Protein AF-0000000082664849 (afdb_homodimer)

Radius of gyration: 19.43 Å; Cα contacts (8 Å, |Δi|>4): 1078; chains: 2; bounding box: 46×52×60 Å

Nearest PDB structures (foldseek):
  8gqe-assembly1_B  TM=9.043E-01  e=9.696E-12  Arabidopsis thaliana
  4jhn-assembly2_B  TM=9.319E-01  e=8.475E-11  Homo sapiens
  4jhp-assembly1_C  TM=9.291E-01  e=1.292E-10  Homo sapiens
  4jhn-assembly4_D  TM=9.024E-01  e=1.145E-10  Homo sapiens
  4jhn-assembly3_C  TM=9.036E-01  e=1.457E-10  Homo sapiens

Sequence (362 aa):
MSVELAPGSVLRFNKLGLDHLSLGEEPALHQQVEEALNFTPLGSAPLDQEPLLSVDLGTAHSAAVTASGDCYTFGSNQHGQLGTNARRVSRAPCQVQGLQGIKIAMVACGDAFTVAIGAEGEVYSWGKGARGRLGRRDEDAALPRPVQLDETQPYTVTSVSCCHGNTLLAIRPVTDEPVPPMSVELAPGSVLRFNKLGLDHLSLGEEPALHQQVEEALNFTPLGSAPLDQEPLLSVDLGTAHSAAVTASGDCYTFGSNQHGQLGTNARRVSRAPCQVQGLQGIKIAMVACGDAFTVAIGAEGEVYSWGKGARGRLGRRDEDAALPRPVQLDETQPYTVTSVSCCHGNTLLAIRPVTDEPVPP

Foldseek 3Di:
DPPPQQALFQQQFFLDPPVFQPLDDDPDPDDPPPSPSPSDGPCDPPSRVHHWQEKEDEQFKIWTAGPQQWIWMFGQQCFLQGQDPDRHGGNRIDTHPPCPPFRWRYKEYEHFKIWTATPQGWIWIAGACPPCLGQDDDGHHNHIDTHDDPDPARWHWPDWYYYHSDIDTDIDGPPPPPPPD/DPPPQQALFQFQQFLDPPVQQPLDDDPDPDDPPPSPSPGPGSCDPPSRVHHWQEKEDEQFKIWTAGPQQWIWMFGQQCFLQGQDPDRHGGNDIDTHPPCPPFRWRYKEYEHFKIWTATPQGWIWIAGACPPNLGQDDDGHHNHIDTHDDPDPARWHWPDWYYYHSDIDTDIDGPPPPPPPD

Organism: Bison bison bison (NCBI:txid43346)

pLDDT: mean 73.84, std 22.76, range [22.27, 98.12]

Secondary structure (DSSP, 8-state):
------TTEEEEE-SS--GGG--S----S--------------STTTTSS-EEEEEE-SSEEEEEETTS-EEEEE--TTSTT-SS--S-EEEEEEPTT-TT--EEEEEE-SSEEEEEETTS-EEEEE--GGGTTSSS---EEEEEE------S-EEEEEEEEETTEEEEEEEE--------/------TTEEEEE-SS--GGG--S----TT--------------TTTTSS-EEEEEE-SSEEEEEETT--EEEEE--TTSTT-SS--S-EEEEEEPTT-TT--EEEEEE-SSEEEEEETTS-EEEEE--GGGTTSSS---EEEEEE-----SS-EEEEEEEEETTEEEEEEEE--------

Structure (mmCIF, N/CA/C/O backbone):
data_AF-0000000082664849-model_v1
#
loop_
_entity.id
_entity.type
_entity.pdbx_description
1 polymer 'non-specific serine/threonine protein kinase'
#
loop_
_atom_site.group_PDB
_atom_site.id
_atom_site.type_symbol
_atom_site.label_atom_id
_atom_site.label_alt_id
_atom_site.label_comp_id
_atom_site.label_asym_id
_atom_site.label_entity_id
_atom_site.label_seq_id
_atom_site.pdbx_PDB_ins_code
_atom_site.Cartn_x
_atom_site.Cartn_y
_atom_site.Cartn_z
_atom_site.occupancy
_atom_site.B_iso_or_equiv
_atom_site.auth_seq_id
_atom_site.auth_comp_id
_atom_site.auth_asym_id
_atom_site.auth_atom_id
_atom_site.pdbx_PDB_model_num
ATOM 1 N N . MET A 1 1 ? -13.328 21.359 10.758 1 23.38 1 MET A N 1
ATOM 2 C CA . MET A 1 1 ? -14.297 20.266 10.719 1 23.38 1 MET A CA 1
ATOM 3 C C . MET A 1 1 ? -13.68 18.969 11.219 1 23.38 1 MET A C 1
ATOM 5 O O . MET A 1 1 ? -12.586 18.594 10.789 1 23.38 1 MET A O 1
ATOM 9 N N . SER A 1 2 ? -14.008 18.672 12.383 1 26.03 2 SER A N 1
ATOM 10 C CA . SER A 1 2 ? -13.625 17.453 13.117 1 26.03 2 SER A CA 1
ATOM 11 C C . SER A 1 2 ? -13.836 16.203 12.273 1 26.03 2 SER A C 1
ATOM 13 O O . SER A 1 2 ? -14.938 15.977 11.758 1 26.03 2 SER A O 1
ATOM 15 N N . VAL A 1 3 ? -13.031 15.969 11.305 1 32.22 3 VAL A N 1
ATOM 16 C CA . VAL A 1 3 ? -13.273 14.734 10.57 1 32.22 3 VAL A CA 1
ATOM 17 C C . VAL A 1 3 ? -13.547 13.594 11.547 1 32.22 3 VAL A C 1
ATOM 19 O O . VAL A 1 3 ? -12.719 13.297 12.414 1 32.22 3 VAL A O 1
ATOM 22 N N . GLU A 1 4 ? -14.766 13.617 12.094 1 35 4 GLU A N 1
ATOM 23 C CA . 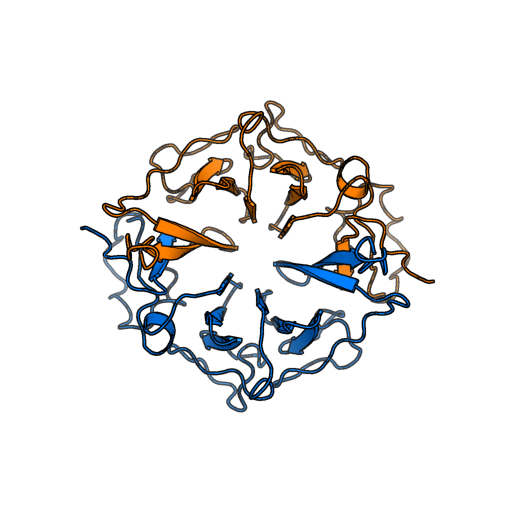GLU A 1 4 ? -15.148 12.453 12.883 1 35 4 GLU A CA 1
ATOM 24 C C . GLU A 1 4 ? -14.758 11.156 12.18 1 35 4 GLU A C 1
ATOM 26 O O . GLU A 1 4 ? -15.18 10.906 11.047 1 35 4 GLU A O 1
ATOM 31 N N . LEU A 1 5 ? -13.695 10.766 12.508 1 41.09 5 LEU A N 1
ATOM 32 C CA . LEU A 1 5 ? -13.172 9.523 11.938 1 41.09 5 LEU A CA 1
ATOM 33 C C . LEU A 1 5 ? -14.094 8.352 12.258 1 41.09 5 LEU A C 1
ATOM 35 O O . LEU A 1 5 ? -14.391 8.094 13.43 1 41.09 5 LEU A O 1
ATOM 39 N N . ALA A 1 6 ? -15.242 8.258 11.586 1 41 6 ALA A N 1
ATOM 40 C CA . ALA A 1 6 ? -15.992 7.02 11.734 1 41 6 ALA A CA 1
ATOM 41 C C . ALA A 1 6 ? -15.078 5.805 11.594 1 41 6 ALA A C 1
ATOM 43 O O . ALA A 1 6 ? -14.016 5.891 10.984 1 41 6 ALA A O 1
ATOM 44 N N . PRO A 1 7 ? -15.508 4.828 12.375 1 42.06 7 PRO A N 1
ATOM 45 C CA . PRO A 1 7 ? -14.805 3.566 12.133 1 42.06 7 PRO A CA 1
ATOM 46 C C . PRO A 1 7 ? -14.656 3.256 10.648 1 42.06 7 PRO A C 1
ATOM 48 O O . PRO A 1 7 ?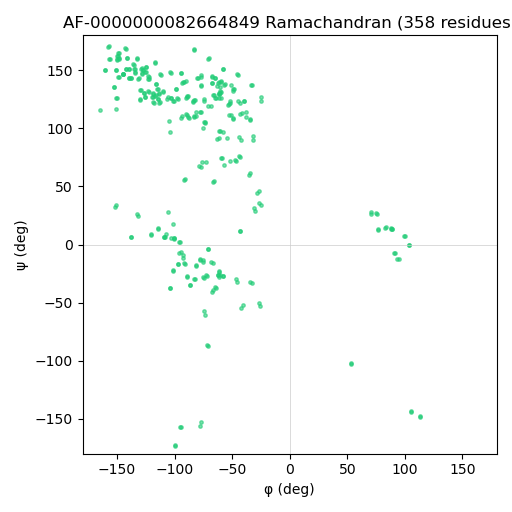 -15.602 3.436 9.875 1 42.06 7 PRO A O 1
ATOM 51 N N . GLY A 1 8 ? -13.461 3.074 10.227 1 42.94 8 GLY A N 1
ATOM 52 C CA . GLY A 1 8 ? -13.203 2.832 8.812 1 42.94 8 GLY A CA 1
ATOM 53 C C . GLY A 1 8 ? -13.008 4.105 8.016 1 42.94 8 GLY A C 1
ATOM 54 O O . GLY A 1 8 ? -13.312 4.152 6.82 1 42.94 8 GLY A O 1
ATOM 55 N N . SER A 1 9 ? -12.812 5.117 8.688 1 48.09 9 SER A N 1
ATOM 56 C CA . SER A 1 9 ? -12.648 6.383 7.988 1 48.09 9 SER A CA 1
ATOM 57 C C . SER A 1 9 ? -11.312 6.434 7.254 1 48.09 9 SER A C 1
ATOM 59 O O . SER A 1 9 ? -10.312 5.887 7.73 1 48.09 9 SER A O 1
ATOM 61 N N . VAL A 1 10 ? -11.461 6.586 5.922 1 45.69 10 VAL A N 1
ATOM 62 C CA . VAL A 1 10 ? -10.32 6.84 5.047 1 45.69 10 VAL A CA 1
ATOM 63 C C . VAL A 1 10 ? -10.094 8.344 4.914 1 45.69 10 VAL A C 1
ATOM 65 O O . VAL A 1 10 ? -11.047 9.109 4.773 1 45.69 10 VAL A O 1
ATOM 68 N N . LEU A 1 11 ? -8.984 8.867 5.461 1 46.22 11 LEU A N 1
ATOM 69 C CA . LEU A 1 11 ? -8.578 10.242 5.203 1 46.22 11 LEU A CA 1
ATOM 70 C C . LEU A 1 11 ? -7.801 10.344 3.896 1 46.22 11 LEU A C 1
ATOM 72 O O . LEU A 1 11 ? -6.918 9.531 3.629 1 46.22 11 LEU A O 1
ATOM 76 N N . ARG A 1 12 ? -8.461 10.93 3.014 1 47.28 12 ARG A N 1
ATOM 77 C CA . ARG A 1 12 ? -7.723 11.234 1.792 1 47.28 12 ARG A CA 1
ATOM 78 C C . ARG A 1 12 ? -7.133 12.641 1.844 1 47.28 12 ARG A C 1
ATOM 80 O O . ARG A 1 12 ? -7.773 13.57 2.342 1 47.28 12 ARG A O 1
ATOM 87 N N . PHE A 1 13 ? -5.727 12.711 1.951 1 42.91 13 PHE A N 1
ATOM 88 C CA . PHE A 1 13 ? -5.184 14.047 1.702 1 42.91 13 PHE A CA 1
ATOM 89 C C . PHE A 1 13 ? -4.527 14.117 0.328 1 42.91 13 PHE A C 1
ATOM 91 O O . PHE A 1 13 ? -3.818 13.188 -0.074 1 42.91 13 PHE A O 1
ATOM 98 N N . ASN A 1 14 ? -5.07 14.727 -0.645 1 48.44 14 ASN A N 1
ATOM 99 C CA . ASN A 1 14 ? -4.676 15.188 -1.972 1 48.44 14 ASN A CA 1
ATOM 100 C C . ASN A 1 14 ? -5.676 16.188 -2.537 1 48.44 14 ASN A C 1
ATOM 102 O O . ASN A 1 14 ? -6.867 16.141 -2.221 1 48.44 14 ASN A O 1
ATOM 106 N N . LYS A 1 15 ? -5.176 17.312 -2.697 1 37.91 15 LYS A N 1
ATOM 107 C CA . LYS A 1 15 ? -5.984 18.359 -3.33 1 37.91 15 LYS A CA 1
ATOM 108 C C . LYS A 1 15 ? -6.672 17.828 -4.586 1 37.91 15 LYS A C 1
ATOM 110 O O . LYS A 1 15 ? -7.539 18.5 -5.152 1 37.91 15 LYS A O 1
ATOM 115 N N . LEU A 1 16 ? -6.047 16.844 -5.262 1 34.41 16 LEU A N 1
ATOM 116 C CA . LEU A 1 16 ? -6.664 16.672 -6.574 1 34.41 16 LEU A CA 1
ATOM 117 C C . LEU A 1 16 ? -7.922 15.82 -6.48 1 34.41 16 LEU A C 1
ATOM 119 O O . LEU A 1 16 ? -7.984 14.891 -5.672 1 34.41 16 LEU A O 1
ATOM 123 N N . GLY A 1 17 ? -9.055 16.391 -6.742 1 32.06 17 GLY A N 1
ATOM 124 C CA . GLY A 1 17 ? -10.391 15.875 -6.992 1 32.06 17 GLY A CA 1
ATOM 125 C C . GLY A 1 17 ? -10.391 14.484 -7.605 1 32.06 17 GLY A C 1
ATOM 126 O O . GLY A 1 17 ? -10.305 14.336 -8.828 1 32.06 17 GLY A O 1
ATOM 127 N N . LEU A 1 18 ? -9.672 13.664 -7.176 1 33.03 18 LEU A N 1
ATOM 128 C CA . LEU A 1 18 ? -9.922 12.43 -7.902 1 33.03 18 LEU A CA 1
ATOM 129 C C . LEU A 1 18 ? -11.383 12.008 -7.777 1 33.03 18 LEU A C 1
ATOM 131 O O . LEU A 1 18 ? -11.875 11.797 -6.668 1 33.03 18 LEU A O 1
ATOM 135 N N . ASP A 1 19 ? -12.078 12.344 -8.719 1 36.34 19 ASP A N 1
ATOM 136 C CA . ASP A 1 19 ? -13.406 11.883 -9.094 1 36.34 19 ASP A CA 1
ATOM 137 C C . ASP A 1 19 ? -13.586 10.398 -8.766 1 36.34 19 ASP A C 1
ATOM 139 O O . ASP A 1 19 ? -14.719 9.906 -8.711 1 36.34 19 ASP A O 1
ATOM 143 N N . HIS A 1 20 ? -12.531 9.742 -8.867 1 37.38 20 HIS A N 1
ATOM 144 C CA . HIS A 1 20 ? -12.836 8.32 -8.898 1 37.38 20 HIS A CA 1
ATOM 145 C C . HIS A 1 20 ? -13.266 7.812 -7.527 1 37.38 20 HIS A C 1
ATOM 147 O O . HIS A 1 20 ? -13.734 6.68 -7.398 1 37.38 20 HIS A O 1
ATOM 153 N N . LEU A 1 21 ? -12.789 8.5 -6.605 1 36.91 21 LEU A N 1
ATOM 154 C CA . LEU A 1 21 ? -13.188 7.906 -5.336 1 36.91 21 LEU A CA 1
ATOM 155 C C . LEU A 1 21 ? -14.477 8.539 -4.82 1 36.91 21 LEU A C 1
ATOM 157 O O . LEU A 1 21 ? -14.836 8.375 -3.652 1 36.91 21 LEU A O 1
ATOM 161 N N . SER A 1 22 ? -14.961 9.68 -5.492 1 34.38 22 SER A N 1
ATOM 162 C CA . SER A 1 22 ? -16.203 10.172 -4.906 1 34.38 22 SER A CA 1
ATOM 163 C C . SER A 1 22 ? -17.297 9.125 -4.992 1 34.38 22 SER A C 1
ATOM 165 O O . SER A 1 22 ? -17.625 8.641 -6.078 1 34.38 22 SER A O 1
ATOM 167 N N . LEU A 1 23 ? -17.344 8.422 -4.02 1 33.59 23 LEU A N 1
ATOM 168 C CA . LEU A 1 23 ? -18.578 7.652 -4.008 1 33.59 23 LEU A CA 1
ATOM 169 C C . LEU A 1 23 ? -19.766 8.523 -4.426 1 33.59 23 LEU A C 1
ATOM 171 O O . LEU A 1 23 ? -20.781 8.016 -4.883 1 33.59 23 LEU A O 1
ATOM 175 N N . GLY A 1 24 ? -20.016 9.742 -3.717 1 33.03 24 GLY A N 1
ATOM 176 C CA . GLY A 1 24 ? -21.219 10.5 -4.027 1 33.03 24 GLY A CA 1
ATOM 177 C C . GLY A 1 24 ? -21.094 11.305 -5.305 1 33.03 24 GLY A C 1
ATOM 178 O O . GLY A 1 24 ? -20.141 11.133 -6.07 1 33.03 24 GLY A O 1
ATOM 179 N N . GLU A 1 25 ? -21.984 12.492 -5.422 1 35.69 25 GLU A N 1
ATOM 180 C CA . GLU A 1 25 ? -22.375 13.305 -6.574 1 35.69 25 GLU A CA 1
ATOM 181 C C . GLU A 1 25 ? -21.141 13.945 -7.227 1 35.69 25 GLU A C 1
ATOM 183 O O . GLU A 1 25 ? -20.188 14.305 -6.539 1 35.69 25 GLU A O 1
ATOM 188 N N . GLU A 1 26 ? -21 13.711 -8.531 1 38.56 26 GLU A N 1
ATOM 189 C CA . GLU A 1 26 ? -20.078 14.422 -9.406 1 38.56 26 GLU A CA 1
ATOM 190 C C . GLU A 1 26 ? -19.891 15.867 -8.953 1 38.56 26 GLU A C 1
ATOM 192 O O . GLU A 1 26 ? -20.844 16.641 -8.875 1 38.56 26 GLU A O 1
ATOM 197 N N . PRO A 1 27 ? -18.953 16.234 -8.102 1 36.66 27 PRO A N 1
ATOM 198 C CA . PRO A 1 27 ? -19.016 17.688 -7.945 1 36.66 27 PRO A CA 1
ATOM 199 C C . PRO A 1 27 ? -19.016 18.422 -9.281 1 36.66 27 PRO A C 1
ATOM 201 O O . PRO A 1 27 ? -18.531 17.891 -10.289 1 36.66 27 PRO A O 1
ATOM 204 N N . ALA A 1 28 ? -19.906 19.5 -9.398 1 36.53 28 ALA A N 1
ATOM 205 C CA . ALA A 1 28 ? -19.938 20.438 -10.531 1 36.53 28 ALA A CA 1
ATOM 206 C C . ALA A 1 28 ? -18.531 20.797 -11 1 36.53 28 ALA A C 1
ATOM 208 O O . ALA A 1 28 ? -17.625 20.953 -10.18 1 36.53 28 ALA A O 1
ATOM 209 N N . LEU A 1 29 ? -18.109 20.625 -12.25 1 34.44 29 LEU A N 1
ATOM 210 C CA . LEU A 1 29 ? -16.922 20.922 -13.055 1 34.44 29 LEU A CA 1
ATOM 211 C C . LEU A 1 29 ? -16.188 22.141 -12.5 1 34.44 29 LEU A C 1
ATOM 213 O O . LEU A 1 29 ? -14.969 22.25 -12.641 1 34.44 29 LEU A O 1
ATOM 217 N N . HIS A 1 30 ? -16.906 23.359 -12.227 1 33.59 30 HIS A N 1
ATOM 218 C CA . HIS A 1 30 ? -16.375 24.719 -12.359 1 33.59 30 HIS A CA 1
ATOM 219 C C . HIS A 1 30 ? -15.398 25.031 -11.234 1 33.59 30 HIS A C 1
ATOM 221 O O . HIS A 1 30 ? -14.641 26 -11.328 1 33.59 30 HIS A O 1
ATOM 227 N N . GLN A 1 31 ? -15.828 25 -9.93 1 34 31 GLN A N 1
ATOM 228 C CA . GLN A 1 31 ? -15.023 25.781 -8.992 1 34 31 GLN A CA 1
ATOM 229 C C . GLN A 1 31 ? -13.695 25.078 -8.711 1 34 31 GLN A C 1
ATOM 231 O O . GLN A 1 31 ? -13.664 23.891 -8.414 1 34 31 GLN A O 1
ATOM 236 N N . GLN A 1 32 ? -12.586 25.594 -9.289 1 33.72 32 GLN A N 1
ATOM 237 C CA . GLN A 1 32 ? -11.18 25.422 -8.922 1 33.72 32 GLN A CA 1
ATOM 238 C C . GLN A 1 32 ? -11.039 25.109 -7.434 1 33.72 32 GLN A C 1
ATOM 240 O O . GLN A 1 32 ? -11.023 26.016 -6.602 1 33.72 32 GLN A O 1
ATOM 245 N N . VAL A 1 33 ? -11.906 24.391 -6.832 1 33.94 33 VAL A N 1
ATOM 246 C CA . VAL A 1 33 ? -11.875 24.188 -5.387 1 33.94 33 VAL A CA 1
ATOM 247 C C . VAL A 1 33 ? -10.43 24.062 -4.914 1 33.94 33 VAL A C 1
ATOM 249 O O . VAL A 1 33 ? -9.617 23.422 -5.57 1 33.94 33 VAL A O 1
ATOM 252 N N . GLU A 1 34 ? -9.977 25.047 -4.219 1 35.69 34 GLU A N 1
ATOM 253 C CA . GLU A 1 34 ? -8.766 25.016 -3.393 1 35.69 34 GLU A CA 1
ATOM 254 C C . GLU A 1 34 ? -8.438 23.594 -2.961 1 35.69 34 GLU A C 1
ATOM 256 O O . GLU A 1 34 ? -9.336 22.781 -2.764 1 35.69 34 GLU A O 1
ATOM 261 N N .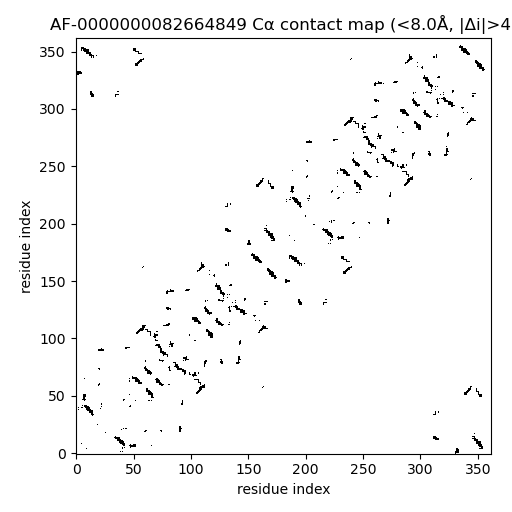 GLU A 1 35 ? -7.23 23.172 -3.293 1 39.44 35 GLU A N 1
ATOM 262 C CA . GLU A 1 35 ? -6.492 21.953 -2.932 1 39.44 35 GLU A CA 1
ATOM 263 C C . GLU A 1 35 ? -6.875 21.469 -1.537 1 39.44 35 GLU A C 1
ATOM 265 O O . GLU A 1 35 ? -6.258 21.859 -0.546 1 39.44 35 GLU A O 1
ATOM 270 N N . ALA A 1 36 ? -8.141 21.766 -1.249 1 34.53 36 ALA A N 1
ATOM 271 C CA . ALA A 1 36 ? -8.539 21.328 0.086 1 34.53 36 ALA A CA 1
ATOM 272 C C . ALA A 1 36 ? -8.195 19.859 0.297 1 34.53 36 ALA A C 1
ATOM 274 O O . ALA A 1 36 ? -8.312 19.047 -0.625 1 34.53 36 ALA A O 1
ATOM 275 N N . LEU A 1 37 ? -7.27 19.609 1.139 1 39 37 LEU A N 1
ATOM 276 C CA . LEU A 1 37 ? -7.07 18.297 1.74 1 39 37 LEU A CA 1
ATOM 277 C C . LEU A 1 37 ? -8.406 17.594 1.969 1 39 37 LEU A C 1
ATOM 279 O O . LEU A 1 37 ? -9.273 18.125 2.672 1 39 37 LEU A O 1
ATOM 283 N N . ASN A 1 38 ? -9.133 17.344 0.89 1 42.12 38 ASN A N 1
ATOM 284 C CA . ASN A 1 38 ? -10.422 16.688 1.108 1 42.12 38 ASN A CA 1
ATOM 285 C C . ASN A 1 38 ? -10.25 15.312 1.748 1 42.12 38 ASN A C 1
ATOM 287 O O . ASN A 1 38 ? -9.453 14.492 1.273 1 42.12 38 ASN A O 1
ATOM 291 N N . PHE A 1 39 ? -10.43 15.32 3.055 1 41.78 39 PHE A N 1
ATOM 292 C CA . PHE A 1 39 ? -10.562 14.047 3.756 1 41.78 39 PHE A CA 1
ATOM 293 C C . PHE A 1 39 ? -11.945 13.445 3.525 1 41.78 39 PHE A C 1
ATOM 295 O O . PHE A 1 39 ? -12.945 13.969 4.02 1 41.78 39 PHE A O 1
ATOM 302 N N . THR A 1 40 ? -12.188 12.992 2.35 1 46.16 40 THR A N 1
ATOM 303 C CA . THR A 1 40 ? -13.5 12.367 2.193 1 46.16 40 THR A CA 1
ATOM 304 C C . THR A 1 40 ? -13.531 10.992 2.867 1 46.16 40 THR A C 1
ATOM 306 O O . THR A 1 40 ? -12.734 10.117 2.533 1 46.16 40 THR A O 1
ATOM 309 N N . PRO A 1 41 ? -14.172 10.898 4 1 48.62 41 PRO A N 1
ATOM 310 C CA . PRO A 1 41 ? -14.383 9.57 4.566 1 48.62 41 PRO A CA 1
ATOM 311 C C . PRO A 1 41 ? -14.961 8.578 3.557 1 48.62 41 PRO A C 1
ATOM 313 O O . PRO A 1 41 ? -15.742 8.969 2.686 1 48.62 41 PRO A O 1
ATOM 316 N N . LEU A 1 42 ? -14.148 7.641 3.145 1 52.62 42 LEU A N 1
ATOM 317 C CA . LEU A 1 42 ? -14.836 6.547 2.461 1 52.62 42 LEU A CA 1
ATOM 318 C C . LEU A 1 42 ? -15.977 6.008 3.311 1 52.62 42 LEU A C 1
ATOM 320 O O . LEU A 1 42 ? -15.75 5.492 4.406 1 52.62 42 LEU A O 1
ATOM 324 N N . GLY A 1 43 ? -17.016 6.703 3.459 1 57.09 43 GLY A N 1
ATOM 325 C CA . GLY A 1 43 ? -18.078 6.504 4.422 1 57.09 43 GLY A CA 1
ATOM 326 C C . GLY A 1 43 ? -19.312 5.848 3.824 1 57.09 43 GLY A C 1
ATOM 327 O O . GLY A 1 43 ? -20.422 6.004 4.344 1 57.09 43 GLY A O 1
ATOM 328 N N . SER A 1 44 ? -18.984 5.207 2.562 1 61.84 44 SER A N 1
ATOM 329 C CA . SER A 1 44 ? -20.25 4.57 2.227 1 61.84 44 SER A CA 1
ATOM 330 C C . SER A 1 44 ? -20.297 3.129 2.719 1 61.84 44 SER A C 1
ATOM 332 O O . SER A 1 44 ? -19.25 2.473 2.826 1 61.84 44 SER A O 1
ATOM 334 N N . ALA A 1 45 ? -21.484 2.924 3.201 1 70.94 45 ALA A N 1
ATOM 335 C CA . ALA A 1 45 ? -21.688 1.518 3.539 1 70.94 45 ALA A CA 1
ATOM 336 C C . ALA A 1 45 ? -21.266 0.609 2.389 1 70.94 45 ALA A C 1
ATOM 338 O O . ALA A 1 45 ? -21.484 0.931 1.22 1 70.94 45 ALA A O 1
ATOM 339 N N . PRO A 1 46 ? -20.5 -0.416 2.697 1 76.56 46 PRO A N 1
ATOM 340 C CA . PRO A 1 46 ? -20.281 -0.997 4.023 1 76.56 46 PRO A CA 1
ATOM 341 C C . PRO A 1 46 ? -18.938 -0.59 4.633 1 76.56 46 PRO A C 1
ATOM 343 O O . PRO A 1 46 ? -18.594 -1.037 5.727 1 76.56 46 PRO A O 1
ATOM 346 N N . LEU A 1 47 ? -18.203 0.287 3.992 1 78.69 47 LEU A N 1
ATOM 347 C CA . LEU A 1 47 ? -16.844 0.582 4.414 1 78.69 47 LEU A CA 1
ATOM 348 C C . LEU A 1 47 ? -16.828 1.461 5.66 1 78.69 47 LEU A C 1
ATOM 350 O O . LEU A 1 47 ? -15.82 1.555 6.355 1 78.69 47 LEU A O 1
ATOM 354 N N . ASP A 1 48 ? -17.938 1.981 5.934 1 75.56 48 ASP A N 1
ATOM 355 C CA . ASP A 1 48 ? -18.031 2.854 7.102 1 75.56 48 ASP A CA 1
ATOM 356 C C . ASP A 1 48 ? -18.547 2.092 8.32 1 75.56 48 ASP A C 1
ATOM 358 O O . ASP A 1 48 ? -18.703 2.67 9.398 1 75.56 48 ASP A O 1
ATOM 362 N N . GLN A 1 49 ? -18.781 0.801 8.141 1 78.75 49 GLN A N 1
ATOM 363 C CA . GLN A 1 49 ? -19.438 0.041 9.203 1 78.75 49 GLN A CA 1
ATOM 364 C C . GLN A 1 49 ? -18.406 -0.694 10.062 1 78.75 49 GLN A C 1
ATOM 366 O O . GLN A 1 49 ? -18.734 -1.149 11.164 1 78.75 49 GLN A O 1
ATOM 371 N N . GLU A 1 50 ? -17.281 -0.808 9.562 1 81.88 50 GLU A N 1
ATOM 372 C CA . GLU A 1 50 ? -16.219 -1.435 10.344 1 81.88 50 GLU A CA 1
ATOM 373 C C . GLU A 1 50 ? -14.852 -0.874 9.953 1 81.88 50 GLU A C 1
ATOM 375 O O . GLU A 1 50 ? -14.703 -0.269 8.891 1 81.88 50 GLU A O 1
ATOM 380 N N . PRO A 1 51 ? -13.898 -1.067 10.906 1 82.94 51 PRO A N 1
ATOM 381 C CA . PRO A 1 51 ? -12.547 -0.587 10.578 1 82.94 51 PRO A CA 1
ATOM 382 C C . PRO A 1 51 ? -11.992 -1.221 9.312 1 82.94 51 PRO A C 1
ATOM 384 O O . PRO A 1 51 ? -12.359 -2.346 8.961 1 82.94 51 PRO A O 1
ATOM 387 N N . LEU A 1 52 ? -11.141 -0.468 8.656 1 87.56 52 LEU A N 1
ATOM 388 C CA . LEU A 1 52 ? -10.461 -0.973 7.469 1 87.56 52 LEU A CA 1
ATOM 389 C C . LEU A 1 52 ? -9.055 -1.451 7.812 1 87.56 52 LEU A C 1
ATOM 391 O O . LEU A 1 52 ? -8.312 -0.761 8.516 1 87.56 52 LEU A O 1
ATOM 395 N N . LEU A 1 53 ? -8.719 -2.617 7.312 1 92 53 LEU A N 1
ATOM 396 C CA . LEU A 1 53 ? -7.395 -3.197 7.527 1 92 53 LEU A CA 1
ATOM 397 C C . LEU A 1 53 ? -6.406 -2.713 6.469 1 92 53 LEU A C 1
ATOM 399 O O . LEU A 1 53 ? -5.223 -2.539 6.754 1 92 53 LEU A O 1
ATOM 403 N N . SER A 1 54 ? -6.918 -2.533 5.305 1 93.06 54 SER A N 1
ATOM 404 C CA . SER A 1 54 ? -6.09 -2.225 4.145 1 93.06 54 SER A CA 1
ATOM 405 C C . SER A 1 54 ? -6.867 -1.427 3.105 1 93.06 54 SER A C 1
ATOM 407 O O . SER A 1 54 ? -8.031 -1.72 2.838 1 93.06 54 SER A O 1
ATOM 409 N N . VAL A 1 55 ? -6.219 -0.4 2.582 1 89.81 55 VAL A N 1
ATOM 410 C CA . VAL A 1 55 ? -6.754 0.374 1.465 1 89.81 55 VAL A CA 1
ATOM 411 C C . VAL A 1 55 ? -5.66 0.597 0.421 1 89.81 55 VAL A C 1
ATOM 413 O O . VAL A 1 55 ? -4.48 0.704 0.761 1 89.81 55 VAL A O 1
ATOM 416 N N . ASP A 1 56 ? -6.078 0.655 -0.835 1 92.06 56 ASP A N 1
ATOM 417 C CA . ASP A 1 56 ? -5.102 0.959 -1.879 1 92.06 56 ASP A CA 1
ATOM 418 C C . ASP A 1 56 ? -5.762 1.676 -3.055 1 92.06 56 ASP A C 1
ATOM 420 O O . ASP A 1 56 ? -6.938 1.444 -3.35 1 92.06 56 ASP A O 1
ATOM 424 N N . LEU A 1 57 ? -4.914 2.463 -3.619 1 86.38 57 LEU A N 1
ATOM 425 C CA . LEU A 1 57 ? -5.344 3.246 -4.773 1 86.38 57 LEU A CA 1
ATOM 426 C C . LEU A 1 57 ? -4.598 2.812 -6.031 1 86.38 57 LEU A C 1
ATOM 428 O O . LEU A 1 57 ? -3.365 2.791 -6.051 1 86.38 57 LEU A O 1
ATOM 432 N N . GLY A 1 58 ? -5.367 2.477 -7.039 1 87.06 58 GLY A N 1
ATOM 433 C CA . GLY A 1 58 ? -4.793 2.305 -8.367 1 87.06 58 GLY A CA 1
ATOM 434 C C . GLY A 1 58 ? -5 3.51 -9.266 1 87.06 58 GLY A C 1
ATOM 435 O O . GLY A 1 58 ? -5.473 4.555 -8.812 1 87.06 58 GLY A O 1
ATOM 436 N N . THR A 1 59 ? -4.621 3.361 -10.555 1 85.19 59 THR A N 1
ATOM 437 C CA . THR A 1 59 ? -4.75 4.461 -11.5 1 85.19 59 THR A CA 1
ATOM 438 C C . THR A 1 59 ? -6.219 4.82 -11.711 1 85.19 59 THR A C 1
ATOM 440 O O . THR A 1 59 ? -6.559 6 -11.836 1 85.19 59 THR A O 1
ATOM 443 N N . ALA A 1 60 ? -7.086 3.824 -11.719 1 86 60 ALA A N 1
ATOM 444 C CA . ALA A 1 60 ? -8.469 4.145 -12.062 1 86 60 ALA A CA 1
ATOM 445 C C . ALA A 1 60 ? -9.445 3.406 -11.148 1 86 60 ALA A C 1
ATOM 447 O O . ALA A 1 60 ? -10.656 3.428 -11.375 1 86 60 ALA A O 1
ATOM 448 N N . HIS A 1 61 ? -8.977 2.703 -10.125 1 86.75 61 HIS A N 1
ATOM 449 C CA . HIS A 1 61 ? -9.82 1.985 -9.18 1 86.75 61 HIS A CA 1
ATOM 450 C C . HIS A 1 61 ? -9.18 1.935 -7.793 1 86.75 61 HIS A C 1
ATOM 452 O O . HIS A 1 61 ? -8.008 2.266 -7.637 1 86.75 61 HIS A O 1
ATOM 458 N N . SER A 1 62 ? -10.016 1.587 -6.805 1 88.06 62 SER A N 1
ATOM 459 C CA . SER A 1 62 ? -9.594 1.488 -5.41 1 88.06 62 SER A CA 1
ATOM 460 C C . SER A 1 62 ? -10.078 0.187 -4.777 1 88.06 62 SER A C 1
ATOM 462 O O . SER A 1 62 ? -11 -0.45 -5.289 1 88.06 62 SER A O 1
ATOM 464 N N . ALA A 1 63 ? -9.422 -0.128 -3.738 1 91.5 63 ALA A N 1
ATOM 465 C CA . ALA A 1 63 ? -9.781 -1.342 -3.012 1 91.5 63 ALA A CA 1
ATOM 466 C C . ALA A 1 63 ? -9.648 -1.141 -1.504 1 91.5 63 ALA A C 1
ATOM 468 O O . ALA A 1 63 ? -8.859 -0.305 -1.052 1 91.5 63 ALA A O 1
ATOM 469 N N . ALA A 1 64 ? -10.477 -1.891 -0.793 1 89.69 64 ALA A N 1
ATOM 470 C CA . ALA A 1 64 ? -10.445 -1.855 0.667 1 89.69 64 AL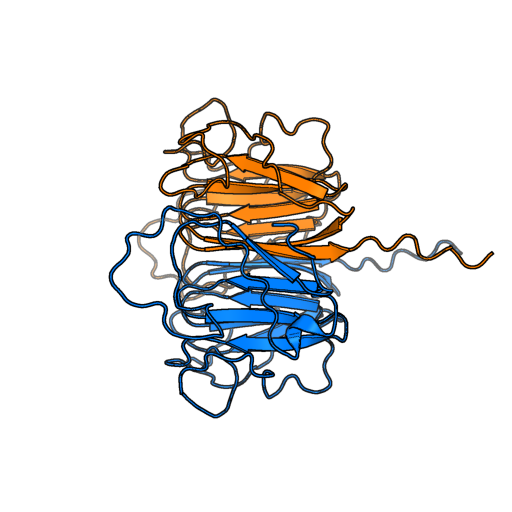A A CA 1
ATOM 471 C C . ALA A 1 64 ? -10.734 -3.234 1.254 1 89.69 64 ALA A C 1
ATOM 473 O O . ALA A 1 64 ? -11.523 -4.004 0.697 1 89.69 64 ALA A O 1
ATOM 474 N N . VAL A 1 65 ? -10.102 -3.5 2.385 1 93.62 65 VAL A N 1
ATOM 475 C CA . VAL A 1 65 ? -10.367 -4.703 3.162 1 93.62 65 VAL A CA 1
ATOM 476 C C . VAL A 1 65 ? -10.875 -4.324 4.551 1 93.62 65 VAL A C 1
ATO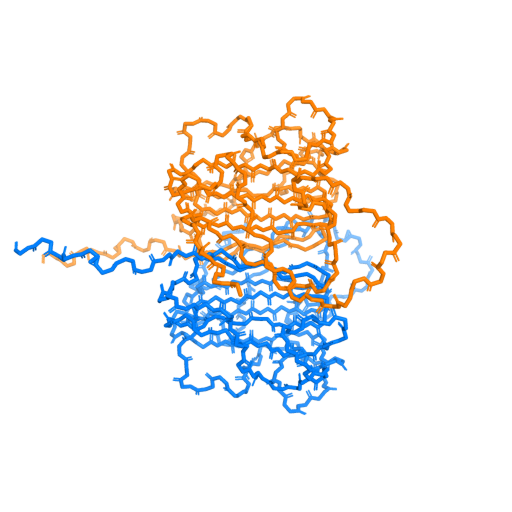M 478 O O . VAL A 1 65 ? -10.258 -3.5 5.238 1 93.62 65 VAL A O 1
ATOM 481 N N . THR A 1 66 ? -11.969 -4.887 4.875 1 89.25 66 THR A N 1
ATOM 482 C CA . THR A 1 66 ? -12.547 -4.609 6.188 1 89.25 66 THR A CA 1
ATOM 483 C C . THR A 1 66 ? -11.906 -5.48 7.258 1 89.25 66 THR A C 1
ATOM 485 O O . THR A 1 66 ? -11.211 -6.449 6.941 1 89.25 66 THR A O 1
ATOM 488 N N . ALA A 1 67 ? -12.172 -5.137 8.508 1 91.25 67 ALA A N 1
ATOM 489 C CA . ALA A 1 67 ? -11.648 -5.898 9.641 1 91.25 67 ALA A CA 1
ATOM 490 C C . ALA A 1 67 ? -12.18 -7.328 9.633 1 91.25 67 ALA A C 1
ATOM 492 O O . ALA A 1 67 ? -11.508 -8.25 10.109 1 91.25 67 ALA A O 1
ATOM 493 N N . SER A 1 68 ? -13.375 -7.555 9.016 1 93.75 68 SER A N 1
ATOM 494 C CA . SER A 1 68 ? -13.945 -8.891 8.914 1 93.75 68 SER A CA 1
ATOM 495 C C . SER A 1 68 ? -13.273 -9.703 7.816 1 93.75 68 SER A C 1
ATOM 497 O O . SER A 1 68 ? -13.484 -10.914 7.715 1 93.75 68 SER A O 1
ATOM 499 N N . GLY A 1 69 ? -12.516 -9.023 6.992 1 96.5 69 GLY A N 1
ATOM 500 C CA . GLY A 1 69 ? -11.758 -9.727 5.969 1 96.5 69 GLY A CA 1
ATOM 501 C C . GLY A 1 69 ? -12.422 -9.68 4.602 1 96.5 69 GLY A C 1
ATOM 502 O O . GLY A 1 69 ? -12.016 -10.391 3.684 1 96.5 69 GLY A O 1
ATOM 503 N N . ASP A 1 70 ? -13.5 -8.875 4.535 1 94.88 70 ASP A N 1
ATOM 504 C CA . ASP A 1 70 ? -14.148 -8.719 3.236 1 94.88 70 ASP A CA 1
ATOM 505 C C . ASP A 1 70 ? -13.398 -7.707 2.367 1 94.88 70 ASP A C 1
ATOM 507 O O . ASP A 1 70 ? -12.93 -6.68 2.861 1 94.88 70 ASP A O 1
ATOM 511 N N . CYS A 1 71 ? -13.359 -7.996 1.067 1 95.69 71 CYS A N 1
ATOM 512 C CA . CYS A 1 71 ? -12.664 -7.145 0.109 1 95.69 71 CYS A CA 1
ATOM 513 C C . CYS A 1 71 ? -13.656 -6.426 -0.798 1 95.69 71 CYS A C 1
ATOM 515 O O . CYS A 1 71 ? -14.562 -7.051 -1.35 1 95.69 71 CYS A O 1
ATOM 517 N N . TYR A 1 72 ? -13.453 -5.141 -0.917 1 90.69 72 TYR A N 1
ATOM 518 C CA . TYR A 1 72 ? -14.305 -4.305 -1.758 1 90.69 72 TYR A CA 1
ATOM 519 C C . TYR A 1 72 ? -13.477 -3.531 -2.775 1 90.69 72 TYR A C 1
ATOM 521 O O . TYR A 1 72 ? -12.328 -3.162 -2.502 1 90.69 72 TYR A O 1
ATOM 529 N N . THR A 1 73 ? -14.062 -3.301 -3.9 1 90.81 73 THR A N 1
ATOM 530 C CA . THR A 1 73 ? -13.445 -2.48 -4.934 1 90.81 73 THR A CA 1
ATOM 531 C C . THR A 1 73 ? -14.453 -1.493 -5.516 1 90.81 73 THR A C 1
ATOM 533 O O . THR A 1 73 ? -15.664 -1.694 -5.406 1 90.81 73 THR A O 1
ATOM 536 N N . PHE A 1 74 ? -13.953 -0.435 -6.027 1 85.5 74 PHE A N 1
ATOM 537 C CA . PHE A 1 74 ? -14.773 0.534 -6.738 1 85.5 74 PHE A CA 1
ATOM 538 C C . PHE A 1 74 ? -13.938 1.351 -7.715 1 85.5 74 PHE A C 1
ATOM 540 O O . PHE A 1 74 ? -12.711 1.406 -7.59 1 85.5 74 PHE A O 1
ATOM 547 N N . GLY A 1 75 ? -14.672 1.977 -8.742 1 86.75 75 GLY A N 1
ATOM 548 C CA . GLY A 1 75 ? -14 2.684 -9.828 1 86.75 75 GLY A CA 1
ATOM 549 C C . GLY A 1 75 ? -14.18 2.016 -11.18 1 86.75 75 GLY A C 1
ATOM 550 O O . GLY A 1 75 ? -15.242 1.465 -11.469 1 86.75 75 GLY A O 1
ATOM 551 N N . SER A 1 76 ? -13.102 2.178 -12.047 1 90.38 76 SER A N 1
ATOM 552 C CA . SER A 1 76 ? -13.141 1.605 -13.383 1 90.38 76 SER A CA 1
ATOM 553 C C . SER A 1 76 ? -13.117 0.081 -13.336 1 90.38 76 SER A C 1
ATOM 555 O O . SER A 1 76 ? -12.43 -0.508 -12.5 1 90.38 76 SER A O 1
ATOM 557 N N . ASN A 1 77 ? -13.828 -0.524 -14.273 1 92.81 77 ASN A N 1
ATOM 558 C CA . ASN A 1 77 ? -13.828 -1.978 -14.391 1 92.81 77 ASN A CA 1
ATOM 559 C C . ASN A 1 77 ? -13.625 -2.422 -15.836 1 92.81 77 ASN A C 1
ATOM 561 O O . ASN A 1 77 ? -14.078 -3.5 -16.234 1 92.81 77 ASN A O 1
ATOM 565 N N . GLN A 1 78 ? -12.984 -1.563 -16.578 1 91.31 78 GLN A N 1
ATOM 566 C CA . GLN A 1 78 ? -12.789 -1.787 -18.016 1 91.31 78 GLN A CA 1
ATOM 567 C C . GLN A 1 78 ? -12.055 -3.098 -18.266 1 91.31 78 GLN A C 1
ATOM 569 O O . GLN A 1 78 ? -12.25 -3.732 -19.312 1 91.31 78 GLN A O 1
ATOM 574 N N . HIS A 1 79 ? -11.273 -3.521 -17.344 1 92.88 79 HIS A N 1
ATOM 575 C CA . HIS A 1 79 ? -10.453 -4.711 -17.531 1 92.88 79 HIS A CA 1
ATOM 576 C C . HIS A 1 79 ? -10.773 -5.773 -16.484 1 92.88 79 HIS A C 1
ATOM 578 O O . HIS A 1 79 ? -10.008 -6.723 -16.297 1 92.88 79 HIS A O 1
ATOM 584 N N . GLY A 1 80 ? -11.875 -5.559 -15.672 1 94.62 80 GLY A N 1
ATOM 585 C CA . GLY A 1 80 ? -12.281 -6.527 -14.672 1 94.62 80 GLY A CA 1
ATOM 586 C C . GLY A 1 80 ? -11.594 -6.316 -13.328 1 94.62 80 GLY A C 1
ATOM 587 O O . GLY A 1 80 ? -11.648 -7.188 -12.461 1 94.62 80 GLY A O 1
ATOM 588 N N . GLN A 1 81 ? -11 -5.195 -13.203 1 94.62 81 GLN A N 1
ATOM 589 C CA . GLN A 1 81 ? -10.156 -4.957 -12.039 1 94.62 81 GLN A CA 1
ATOM 590 C C . GLN A 1 81 ? -11 -4.797 -10.773 1 94.62 81 GLN A C 1
ATOM 592 O O . GLN A 1 81 ? -10.477 -4.809 -9.664 1 94.62 81 GLN A O 1
ATOM 597 N N . LEU A 1 82 ? -12.305 -4.809 -10.852 1 94.69 82 LEU A N 1
ATOM 598 C CA . LEU A 1 82 ? -13.148 -4.75 -9.664 1 94.69 82 LEU A CA 1
ATOM 599 C C . LEU A 1 82 ? -13.484 -6.152 -9.172 1 94.69 82 LEU A C 1
ATOM 601 O O . LEU A 1 82 ? -13.945 -6.32 -8.039 1 94.69 82 LEU A O 1
ATOM 605 N N . GLY A 1 83 ? -13.305 -7.164 -9.953 1 97.06 83 GLY A N 1
ATOM 606 C CA . GLY A 1 83 ? -13.562 -8.531 -9.523 1 97.06 83 GLY A CA 1
ATOM 607 C C . GLY A 1 83 ? -15.039 -8.859 -9.453 1 97.06 83 GLY A C 1
ATOM 608 O O . GLY A 1 83 ? -15.469 -9.617 -8.578 1 97.06 83 GLY A O 1
ATOM 609 N N . THR A 1 84 ? -15.82 -8.195 -10.227 1 93.25 84 THR A N 1
ATOM 610 C CA . THR A 1 84 ? -17.25 -8.477 -10.367 1 93.25 84 THR A CA 1
ATOM 611 C C . THR A 1 84 ? -17.578 -8.906 -11.789 1 93.25 84 THR A C 1
ATOM 613 O O . THR A 1 84 ? -16.797 -8.68 -12.711 1 93.25 84 THR A O 1
ATOM 616 N N . ASN A 1 85 ? -18.672 -9.617 -11.953 1 86.69 85 ASN A N 1
ATOM 617 C CA . ASN A 1 85 ? -19.062 -10.109 -13.266 1 86.69 85 ASN A CA 1
ATOM 618 C C . ASN A 1 85 ? -19.469 -8.977 -14.203 1 86.69 85 ASN A C 1
ATOM 620 O O . ASN A 1 85 ? -19.406 -9.117 -15.422 1 86.69 85 ASN A O 1
ATOM 624 N N . ALA A 1 86 ? -19.688 -7.871 -13.633 1 81.81 86 ALA A N 1
ATOM 625 C CA . ALA A 1 86 ? -20.078 -6.73 -14.461 1 81.81 86 ALA A CA 1
ATOM 626 C C . ALA A 1 86 ? -18.859 -5.941 -14.922 1 81.81 86 ALA A C 1
ATOM 628 O O . ALA A 1 86 ? -17.891 -5.785 -14.164 1 81.81 86 ALA A O 1
ATOM 629 N N . ARG A 1 87 ? -18.719 -5.719 -16.188 1 81.5 87 ARG A N 1
ATOM 630 C CA . ARG A 1 87 ? -17.641 -4.867 -16.688 1 81.5 87 ARG A CA 1
ATOM 631 C C . ARG A 1 87 ? -18.109 -3.418 -16.797 1 81.5 87 ARG A C 1
ATOM 633 O O . ARG A 1 87 ? -18.156 -2.861 -17.891 1 81.5 87 ARG A O 1
ATOM 640 N N . ARG A 1 88 ? -18.547 -2.943 -15.727 1 87.44 88 ARG A N 1
ATOM 641 C CA . ARG A 1 88 ? -19.016 -1.56 -15.641 1 87.44 88 ARG A CA 1
ATOM 642 C C . ARG A 1 88 ? -18.359 -0.839 -14.469 1 87.44 88 ARG A C 1
ATOM 644 O O . ARG A 1 88 ? -17.969 -1.472 -13.484 1 87.44 88 ARG A O 1
ATOM 651 N N . VAL A 1 89 ? -18.25 0.357 -14.672 1 84.81 89 VAL A N 1
ATOM 652 C CA . VAL A 1 89 ? -17.734 1.218 -13.617 1 84.81 89 VAL A CA 1
ATOM 653 C C . VAL A 1 89 ? -18.656 1.164 -12.406 1 84.81 89 VAL A C 1
ATOM 655 O O . VAL A 1 89 ? -19.875 1.068 -12.547 1 84.81 89 VAL A O 1
ATOM 658 N N . SER A 1 90 ? -18.062 1.132 -11.258 1 85.44 90 SER A N 1
ATOM 659 C CA . SER A 1 90 ? -18.859 1.234 -10.039 1 85.44 90 SER A CA 1
ATOM 660 C C . SER A 1 90 ? -18.344 2.35 -9.141 1 85.44 90 SER A C 1
ATOM 662 O O . SER A 1 90 ? -17.172 2.359 -8.766 1 85.44 90 SER A O 1
ATOM 664 N N . ARG A 1 91 ? -19.219 3.154 -8.719 1 78.81 91 ARG A N 1
ATOM 665 C CA . ARG A 1 91 ? -18.844 4.234 -7.812 1 78.81 91 ARG A CA 1
ATOM 666 C C . ARG A 1 91 ? -18.922 3.781 -6.359 1 78.81 91 ARG A C 1
ATOM 668 O O . ARG A 1 91 ? -18.219 4.312 -5.496 1 78.81 91 ARG A O 1
ATOM 675 N N . ALA A 1 92 ? -19.797 2.846 -6.219 1 80.25 92 ALA A N 1
ATOM 676 C CA . ALA A 1 92 ? -19.953 2.287 -4.879 1 80.25 92 ALA A CA 1
ATOM 677 C C . ALA A 1 92 ? -19.094 1.044 -4.695 1 80.25 92 ALA A C 1
ATOM 679 O O . ALA A 1 92 ? -18.906 0.27 -5.637 1 80.25 92 ALA A O 1
ATOM 680 N N . PRO A 1 93 ? -18.656 0.912 -3.445 1 85.81 93 PRO A N 1
ATOM 681 C CA . PRO A 1 93 ? -17.875 -0.301 -3.201 1 85.81 93 PRO A CA 1
ATOM 682 C C . PRO A 1 93 ? -18.672 -1.579 -3.486 1 85.81 93 PRO A C 1
ATOM 684 O O . PRO A 1 93 ? -19.812 -1.712 -3.055 1 85.81 93 PRO A O 1
ATOM 687 N N . CYS A 1 94 ? -18.016 -2.42 -4.227 1 89.38 94 CYS A N 1
ATOM 688 C CA . CYS A 1 94 ? -18.578 -3.738 -4.5 1 89.38 94 CYS A CA 1
ATOM 689 C C . CYS A 1 94 ? -17.719 -4.836 -3.879 1 89.38 94 CYS A C 1
ATOM 691 O O . CYS A 1 94 ? -16.484 -4.785 -3.959 1 89.38 94 CYS A O 1
ATOM 693 N N . GLN A 1 95 ? -18.469 -5.699 -3.254 1 93.56 95 GLN A N 1
ATOM 694 C CA . GLN A 1 95 ? -17.719 -6.84 -2.73 1 93.56 95 GLN A CA 1
ATOM 695 C C . GLN A 1 95 ? -17.156 -7.695 -3.861 1 93.56 95 GLN A C 1
ATOM 697 O O . GLN A 1 95 ? -17.875 -8.031 -4.809 1 93.56 95 GLN A O 1
ATOM 702 N N . VAL A 1 96 ? -15.883 -7.949 -3.76 1 97.19 96 VAL A N 1
ATOM 703 C CA . VAL A 1 96 ? -15.227 -8.742 -4.793 1 97.19 96 VAL A CA 1
ATOM 704 C C . VAL A 1 96 ? -15.797 -10.156 -4.805 1 97.19 96 VAL A C 1
ATOM 706 O O . VAL A 1 96 ? -15.758 -10.852 -3.791 1 97.19 96 VAL A O 1
ATOM 709 N N . GLN A 1 97 ? -16.219 -10.508 -5.984 1 95.62 97 GLN A N 1
ATOM 710 C CA . GLN A 1 97 ? -16.75 -11.852 -6.137 1 95.62 97 GLN A CA 1
ATOM 711 C C . GLN A 1 97 ? -15.641 -12.891 -6.211 1 95.62 97 GLN A C 1
ATOM 713 O O . GLN A 1 97 ? -14.57 -12.625 -6.758 1 95.62 97 GLN A O 1
ATOM 718 N N . GLY A 1 98 ? -15.82 -14.062 -5.711 1 95.06 98 GLY A N 1
ATOM 719 C CA . GLY A 1 98 ? -14.82 -15.117 -5.746 1 95.06 98 GLY A CA 1
ATOM 720 C C . GLY A 1 98 ? -13.945 -15.156 -4.504 1 95.06 98 GLY A C 1
ATOM 721 O O . GLY A 1 98 ? -13.141 -16.078 -4.332 1 95.06 98 GLY A O 1
ATOM 722 N N . LEU A 1 99 ? -14.062 -14.094 -3.727 1 97.38 99 LEU A N 1
ATOM 723 C CA . LEU A 1 99 ? -13.289 -14.07 -2.488 1 97.38 99 LEU A CA 1
ATOM 724 C C . LEU A 1 99 ? -14.203 -14.234 -1.278 1 97.38 99 LEU A C 1
ATOM 726 O O . LEU A 1 99 ? -13.766 -14.062 -0.138 1 97.38 99 LEU A O 1
ATOM 730 N N . GLN A 1 100 ? -15.484 -14.508 -1.595 1 93.12 100 GLN A N 1
ATOM 731 C CA . GLN A 1 100 ? -16.422 -14.734 -0.499 1 93.12 100 GLN A CA 1
ATOM 732 C C . GLN A 1 100 ? -16.016 -15.938 0.342 1 93.12 100 GLN A C 1
ATOM 734 O O . GLN A 1 100 ? -15.672 -16.984 -0.199 1 93.12 100 GLN A O 1
ATOM 739 N N . GLY A 1 101 ? -15.945 -15.773 1.665 1 93.94 101 GLY A N 1
ATOM 740 C CA . GLY A 1 101 ? -15.562 -16.859 2.564 1 93.94 101 GLY A CA 1
ATOM 741 C C . GLY A 1 101 ? -14.07 -16.906 2.836 1 93.94 101 GLY A C 1
ATOM 742 O O . GLY A 1 101 ? -13.617 -17.703 3.654 1 93.94 101 GLY A O 1
ATOM 743 N N . ILE A 1 102 ? -13.367 -16.125 2.154 1 96.56 102 ILE A N 1
ATOM 744 C CA . ILE A 1 102 ? -11.93 -16.031 2.383 1 96.56 102 ILE A CA 1
ATOM 745 C C . ILE A 1 102 ? -11.625 -14.75 3.158 1 96.56 102 ILE A C 1
ATOM 747 O O . ILE A 1 102 ? -12.047 -13.656 2.76 1 96.56 102 ILE A O 1
ATOM 751 N N . LYS A 1 103 ? -10.93 -14.914 4.25 1 98.06 103 LYS A N 1
ATOM 752 C CA . LYS A 1 103 ? -10.516 -13.727 4.988 1 98.06 103 LYS A CA 1
ATOM 753 C C . LYS A 1 103 ? -9.32 -13.055 4.32 1 98.06 103 LYS A C 1
ATOM 755 O O . LYS A 1 103 ? -8.219 -13.602 4.309 1 98.06 103 LYS A O 1
ATOM 760 N N . ILE A 1 104 ? -9.531 -11.891 3.834 1 97.94 104 ILE A N 1
ATOM 761 C CA . ILE A 1 104 ? -8.477 -11.133 3.164 1 97.94 104 ILE A CA 1
ATOM 762 C C . ILE A 1 104 ? -7.766 -10.234 4.176 1 97.94 104 ILE A C 1
ATOM 764 O O . ILE A 1 104 ? -8.414 -9.602 5.016 1 97.94 104 ILE A O 1
ATOM 768 N N . ALA A 1 105 ? -6.445 -10.156 4.043 1 97.38 105 ALA A N 1
ATOM 769 C CA . ALA A 1 105 ? -5.645 -9.375 4.98 1 97.38 105 ALA A CA 1
ATOM 770 C C . ALA A 1 105 ? -5.195 -8.055 4.352 1 97.38 105 ALA A C 1
ATOM 772 O O . ALA A 1 105 ? -5.113 -7.031 5.035 1 97.38 105 ALA A O 1
ATOM 773 N N . MET A 1 106 ? -4.875 -8.086 3.062 1 96.94 106 MET A N 1
ATOM 774 C CA . MET A 1 106 ? -4.348 -6.906 2.375 1 96.94 106 MET A CA 1
ATOM 775 C C . MET A 1 106 ? -4.77 -6.902 0.909 1 96.94 106 MET A C 1
ATOM 777 O O . MET A 1 106 ? -5.082 -7.953 0.344 1 96.94 106 MET A O 1
ATOM 781 N N . VAL A 1 107 ? -4.707 -5.699 0.315 1 96.62 107 VAL A N 1
ATOM 782 C CA . VAL A 1 107 ? -5.047 -5.531 -1.095 1 96.62 107 VAL A CA 1
ATOM 783 C C . VAL A 1 107 ? -4.145 -4.469 -1.721 1 96.62 107 VAL A C 1
ATOM 785 O O . VAL A 1 107 ? -3.711 -3.535 -1.042 1 96.62 107 VAL A O 1
ATOM 788 N N . ALA A 1 108 ? -3.814 -4.629 -2.973 1 95.31 108 ALA A N 1
ATOM 789 C CA . ALA A 1 108 ? -3.029 -3.674 -3.746 1 95.31 108 ALA A CA 1
ATOM 790 C C . ALA A 1 108 ? -3.604 -3.5 -5.148 1 95.31 108 ALA A C 1
ATOM 792 O O . ALA A 1 108 ? -4.086 -4.461 -5.754 1 95.31 108 ALA A O 1
ATOM 793 N N . CYS A 1 109 ? -3.529 -2.273 -5.621 1 93.12 109 CYS A N 1
ATOM 794 C CA . CYS A 1 109 ? -4.09 -1.928 -6.922 1 93.12 109 CYS A CA 1
ATOM 795 C C . CYS A 1 109 ? -2.998 -1.476 -7.887 1 93.12 109 CYS A C 1
ATOM 797 O O . CYS A 1 109 ? -2.211 -0.584 -7.562 1 93.12 109 CYS A O 1
ATOM 799 N N . GLY A 1 110 ? -2.951 -2.068 -9.062 1 91.75 110 GLY A N 1
ATOM 800 C CA . GLY A 1 110 ? -2.121 -1.587 -10.156 1 91.75 110 GLY A CA 1
ATOM 801 C C . GLY A 1 110 ? -2.863 -0.675 -11.109 1 91.75 110 GLY A C 1
ATOM 802 O O . GLY A 1 110 ? -3.824 -0.007 -10.719 1 91.75 110 GLY A O 1
ATOM 803 N N . ASP A 1 111 ? -2.385 -0.555 -12.359 1 88.5 111 ASP A N 1
ATOM 804 C CA . ASP A 1 111 ? -3.016 0.345 -13.32 1 88.5 111 ASP A CA 1
ATOM 805 C C . ASP A 1 111 ? -4.41 -0.147 -13.695 1 88.5 111 ASP A C 1
ATOM 807 O O . ASP A 1 111 ? -5.34 0.651 -13.836 1 88.5 111 ASP A O 1
ATOM 811 N N . ALA A 1 112 ? -4.551 -1.447 -13.883 1 92.5 112 ALA A N 1
ATOM 812 C CA . ALA A 1 112 ? -5.844 -2.018 -14.25 1 92.5 112 ALA A CA 1
ATOM 813 C C . ALA A 1 112 ? -5.98 -3.445 -13.734 1 92.5 112 ALA A C 1
ATOM 815 O O . ALA A 1 112 ? -6.543 -4.309 -14.414 1 92.5 112 ALA A O 1
ATOM 816 N N . PHE A 1 113 ? -5.379 -3.693 -12.57 1 92.88 113 PHE A N 1
ATOM 817 C CA . PHE A 1 113 ? -5.48 -4.996 -11.93 1 92.88 113 PHE A CA 1
ATOM 818 C C . PHE A 1 113 ? -5.395 -4.859 -10.414 1 92.88 113 PHE A C 1
ATOM 820 O O . PHE A 1 113 ? -4.988 -3.812 -9.898 1 92.88 113 PHE A O 1
ATOM 827 N N . THR A 1 114 ? -5.832 -5.914 -9.758 1 95.12 114 THR A N 1
ATOM 828 C CA . THR A 1 114 ? -5.863 -5.941 -8.305 1 95.12 114 THR A CA 1
ATOM 829 C C . THR A 1 114 ? -5.238 -7.227 -7.77 1 95.12 114 THR A C 1
ATOM 831 O O . THR A 1 114 ? -5.352 -8.281 -8.391 1 95.12 114 THR A O 1
ATOM 834 N N . VAL A 1 115 ? -4.535 -7.105 -6.672 1 94.69 115 VAL A N 1
ATOM 835 C CA . VAL A 1 115 ? -3.953 -8.234 -5.961 1 94.69 115 VAL A CA 1
ATOM 836 C C . VAL A 1 115 ? -4.465 -8.266 -4.523 1 94.69 115 VAL A C 1
ATOM 838 O O . VAL A 1 115 ? -4.539 -7.23 -3.861 1 94.69 115 VAL A O 1
ATOM 841 N N . ALA A 1 116 ? -4.914 -9.406 -4.078 1 97.25 116 ALA A N 1
ATOM 842 C CA . ALA A 1 116 ? -5.367 -9.594 -2.701 1 97.25 116 ALA A CA 1
ATOM 843 C C . ALA A 1 116 ? -4.586 -10.711 -2.018 1 97.25 116 ALA A C 1
ATOM 845 O O . ALA A 1 116 ? -4.281 -11.734 -2.637 1 97.25 116 ALA A O 1
ATOM 846 N N . ILE A 1 117 ? -4.305 -10.492 -0.75 1 96.31 117 ILE A N 1
ATOM 847 C CA . ILE A 1 117 ? -3.598 -11.484 0.059 1 96.31 117 ILE A CA 1
ATOM 848 C C . ILE A 1 117 ? -4.531 -12.031 1.137 1 96.31 117 ILE A C 1
ATOM 850 O O . ILE A 1 117 ? -5.074 -11.266 1.939 1 96.31 117 ILE A O 1
ATOM 854 N N . GLY A 1 118 ? -4.703 -13.289 1.123 1 96.44 118 GLY A N 1
ATOM 855 C CA . GLY A 1 118 ? -5.477 -13.93 2.176 1 96.44 118 GLY A CA 1
ATOM 856 C C . GLY A 1 118 ? -4.766 -13.938 3.518 1 96.44 118 GLY A C 1
ATOM 857 O O . GLY A 1 118 ? -3.543 -13.805 3.578 1 96.44 118 GLY A O 1
ATOM 858 N N . ALA A 1 119 ? -5.574 -14.117 4.59 1 95.56 119 ALA A N 1
ATOM 859 C CA . ALA A 1 119 ? -5.043 -14.117 5.949 1 95.56 119 ALA A CA 1
ATOM 860 C C . ALA A 1 119 ? -4.039 -15.25 6.141 1 95.56 119 ALA A C 1
ATOM 862 O O . ALA A 1 119 ? -3.148 -15.164 6.992 1 95.56 119 ALA A O 1
ATOM 863 N N . GLU A 1 120 ? -4.109 -16.266 5.355 1 90.38 120 GLU A N 1
ATOM 864 C CA . GLU A 1 120 ? -3.209 -17.406 5.48 1 90.38 120 GLU A CA 1
ATOM 865 C C . GLU A 1 120 ? -2.088 -17.344 4.449 1 90.38 120 GLU A C 1
ATOM 867 O O . GLU A 1 120 ? -1.352 -18.312 4.262 1 90.38 120 GLU A O 1
ATOM 872 N N . GLY A 1 121 ? -2.059 -16.25 3.713 1 88.81 121 GLY A N 1
ATOM 873 C CA . GLY A 1 121 ? -0.919 -16.047 2.834 1 88.81 121 GLY A CA 1
ATOM 874 C C . GLY A 1 121 ? -1.229 -16.328 1.377 1 88.81 121 GLY A C 1
ATOM 875 O O . GLY A 1 121 ? -0.364 -16.172 0.512 1 88.81 121 GLY A O 1
ATOM 876 N N . GLU A 1 122 ? -2.428 -16.719 1.046 1 91.06 122 GLU A N 1
ATOM 877 C CA . GLU A 1 122 ? -2.807 -16.938 -0.348 1 91.06 122 GLU A CA 1
ATOM 878 C C . GLU A 1 122 ? -2.777 -15.625 -1.136 1 91.06 122 GLU A C 1
ATOM 880 O O . GLU A 1 122 ? -3.146 -14.57 -0.613 1 91.06 122 GLU A O 1
ATOM 885 N N . VAL A 1 123 ? -2.342 -15.781 -2.404 1 91.25 123 VAL A N 1
ATOM 886 C CA . VAL A 1 123 ? -2.299 -14.609 -3.281 1 91.25 123 VAL A CA 1
ATOM 887 C C . VAL A 1 123 ? -3.311 -14.781 -4.41 1 91.25 123 VAL A C 1
ATOM 889 O O . VAL A 1 123 ? -3.365 -15.828 -5.055 1 91.25 123 VAL A O 1
ATOM 892 N N . TYR A 1 124 ? -4.125 -13.742 -4.594 1 94.25 124 TYR A N 1
ATOM 893 C CA . TYR A 1 124 ? -5.082 -13.703 -5.691 1 94.25 124 TYR A CA 1
ATOM 894 C C . TYR A 1 124 ? -4.852 -12.477 -6.57 1 94.25 124 TYR A C 1
ATOM 896 O O . TYR A 1 124 ? -4.492 -11.406 -6.074 1 94.25 124 TYR A O 1
ATOM 904 N N . SER A 1 125 ? -5.062 -12.648 -7.84 1 93.69 125 SER A N 1
ATOM 905 C CA . SER A 1 125 ? -4.988 -11.508 -8.742 1 93.69 125 SER A CA 1
ATOM 906 C C . SER A 1 125 ? -6.094 -11.562 -9.789 1 93.69 125 SER A C 1
ATOM 908 O O . SER A 1 125 ? -6.602 -12.633 -10.109 1 93.69 125 SER A O 1
ATOM 910 N N . TRP A 1 126 ? -6.504 -10.391 -10.234 1 95.31 126 TRP A N 1
ATOM 911 C CA . TRP A 1 126 ? -7.484 -10.297 -11.305 1 95.31 126 TRP A CA 1
ATOM 912 C C . TRP A 1 126 ? -7.387 -8.945 -12.016 1 95.31 126 TRP A C 1
ATOM 914 O O . TRP A 1 126 ? -6.699 -8.039 -11.539 1 95.31 126 TRP A O 1
ATOM 924 N N . GLY A 1 127 ? -8.125 -8.828 -13.164 1 94.69 127 GLY A N 1
ATOM 925 C CA . GLY A 1 127 ? -8.062 -7.641 -14 1 94.69 127 GLY A CA 1
ATOM 926 C C . GLY A 1 127 ? -7.273 -7.855 -15.281 1 94.69 127 GLY A C 1
ATOM 927 O O . GLY A 1 127 ? -7.355 -8.922 -15.898 1 94.69 127 GLY A O 1
ATOM 928 N N . LYS A 1 128 ? -6.555 -6.77 -15.656 1 91.38 128 LYS A N 1
ATOM 929 C CA . LYS A 1 128 ? -5.758 -6.816 -16.875 1 91.38 128 LYS A CA 1
ATOM 930 C C . LYS A 1 128 ? -4.5 -7.652 -16.688 1 91.38 128 LYS A C 1
ATOM 932 O O . LYS A 1 128 ? -3.711 -7.395 -15.766 1 91.38 128 LYS A O 1
ATOM 937 N N . GLY A 1 129 ? -4.246 -8.672 -17.469 1 83.25 129 GLY A N 1
ATOM 938 C CA . GLY A 1 129 ? -3.141 -9.594 -17.281 1 83.25 129 GLY A CA 1
ATOM 939 C C . GLY A 1 129 ? -2.035 -9.414 -18.297 1 83.25 129 GLY A C 1
ATOM 940 O O . GLY A 1 129 ? -1.125 -10.242 -18.391 1 83.25 129 GLY A O 1
ATOM 941 N N . ALA A 1 130 ? -2 -8.484 -19.062 1 76.62 130 ALA A N 1
ATOM 942 C CA . ALA A 1 130 ? -0.978 -8.32 -20.094 1 76.62 130 ALA A CA 1
ATOM 943 C C . ALA A 1 130 ? 0.406 -8.156 -19.469 1 76.62 130 ALA A C 1
ATOM 945 O O . ALA A 1 130 ? 0.548 -7.555 -18.406 1 76.62 130 ALA A O 1
ATOM 946 N N . ARG A 1 131 ? 1.418 -8.875 -20.062 1 74.31 131 ARG A N 1
ATOM 947 C CA . ARG A 1 131 ? 2.818 -8.688 -19.703 1 74.31 131 ARG A CA 1
ATOM 948 C C . ARG A 1 131 ? 3.098 -9.227 -18.297 1 74.31 131 ARG A C 1
ATOM 950 O O . ARG A 1 131 ? 3.881 -8.648 -17.547 1 74.31 131 ARG A O 1
ATOM 957 N N . GLY A 1 132 ? 2.328 -10.227 -17.844 1 75.62 132 GLY A N 1
ATOM 958 C CA . GLY A 1 132 ? 2.625 -10.93 -16.594 1 75.62 132 GLY A CA 1
ATOM 959 C C . GLY A 1 132 ? 2.115 -10.203 -15.367 1 75.62 132 GLY A C 1
ATOM 960 O O . GLY A 1 132 ? 2.479 -10.547 -14.242 1 75.62 132 GLY A O 1
ATOM 961 N N . ARG A 1 133 ? 1.258 -9.242 -15.539 1 78.88 133 ARG A N 1
ATOM 962 C CA . ARG A 1 133 ? 0.796 -8.383 -14.461 1 78.88 133 ARG A CA 1
ATOM 963 C C . ARG A 1 133 ? 0.095 -9.188 -13.375 1 78.88 133 ARG A C 1
ATOM 965 O O . ARG A 1 133 ? 0.122 -8.82 -12.203 1 78.88 133 ARG A O 1
ATOM 972 N N . LEU A 1 134 ? -0.437 -10.281 -13.773 1 83.44 134 LEU A N 1
ATOM 973 C CA . LEU A 1 134 ? -1.232 -11.031 -12.812 1 83.44 134 LEU A CA 1
ATOM 974 C C . LEU A 1 134 ? -0.401 -12.125 -12.156 1 83.44 134 LEU A C 1
ATOM 976 O O . LEU A 1 134 ? -0.872 -12.805 -11.242 1 83.44 134 LEU A O 1
ATOM 980 N N . GLY A 1 135 ? 0.814 -12.352 -12.602 1 79.31 135 GLY A N 1
ATOM 981 C CA . GLY A 1 135 ? 1.667 -13.367 -12.016 1 79.31 135 GLY A CA 1
ATOM 982 C C . GLY A 1 135 ? 1.297 -14.781 -12.445 1 79.31 135 GLY A C 1
ATOM 983 O O . GLY A 1 135 ? 1.638 -15.75 -11.766 1 79.31 135 GLY A O 1
ATOM 984 N N . ARG A 1 136 ? 0.503 -14.844 -13.406 1 77.88 136 ARG A N 1
ATOM 985 C CA . ARG A 1 136 ? 0.053 -16.109 -13.969 1 77.88 136 ARG A CA 1
ATOM 986 C C . ARG A 1 136 ? -0.07 -16.031 -15.484 1 77.88 136 ARG A C 1
ATOM 988 O O . ARG A 1 136 ? 0.031 -14.945 -16.062 1 77.88 136 ARG A O 1
ATOM 995 N N . ARG A 1 137 ? -0.232 -17.141 -16.047 1 73.12 137 ARG A N 1
ATOM 996 C CA . ARG A 1 137 ? -0.177 -17.25 -17.5 1 73.12 137 ARG A CA 1
ATOM 997 C C . ARG A 1 137 ? -1.445 -16.688 -18.125 1 73.12 137 ARG A C 1
ATOM 999 O O . ARG A 1 137 ? -1.41 -16.172 -19.25 1 73.12 137 ARG A O 1
ATOM 1006 N N . ASP A 1 138 ? -2.518 -16.781 -17.359 1 72.38 138 ASP A N 1
ATOM 1007 C CA . ASP A 1 138 ? -3.74 -16.312 -18.016 1 72.38 138 ASP A CA 1
ATOM 1008 C C . ASP A 1 138 ? -3.801 -14.789 -18.047 1 72.38 138 ASP A C 1
ATOM 1010 O O . ASP A 1 138 ? -3.316 -14.125 -17.125 1 72.38 138 ASP A O 1
ATOM 1014 N N . GLU A 1 139 ? -4.176 -14.172 -19.141 1 71.88 139 GLU A N 1
ATOM 1015 C CA . GLU A 1 139 ? -4.164 -12.734 -19.375 1 71.88 139 GLU A CA 1
ATOM 1016 C C . GLU A 1 139 ? -5.25 -12.023 -18.578 1 71.88 139 GLU A C 1
ATOM 1018 O O . GLU A 1 139 ? -4.965 -11.109 -17.812 1 71.88 139 GLU A O 1
ATOM 1023 N N . ASP A 1 140 ? -6.492 -11.914 -19.078 1 76.25 140 ASP A N 1
ATOM 1024 C CA . ASP A 1 140 ? -7.57 -11.141 -18.469 1 76.25 140 ASP A CA 1
ATOM 1025 C C . ASP A 1 140 ? -8.477 -12.031 -17.625 1 76.25 140 ASP A C 1
ATOM 1027 O O . ASP A 1 140 ? -8.875 -13.117 -18.047 1 76.25 140 ASP A O 1
ATOM 1031 N N . ALA A 1 141 ? -8.586 -11.586 -16.391 1 87.56 141 ALA A N 1
ATOM 1032 C CA . ALA A 1 141 ? -9.5 -12.281 -15.484 1 87.56 141 ALA A CA 1
ATOM 1033 C C . ALA A 1 141 ? -10.438 -11.305 -14.781 1 87.56 141 ALA A C 1
ATOM 1035 O O . ALA A 1 141 ? -9.984 -10.344 -14.148 1 87.56 141 ALA A O 1
ATOM 1036 N N . ALA A 1 142 ? -11.719 -11.562 -14.922 1 91.31 142 ALA A N 1
ATOM 1037 C CA . ALA A 1 142 ? -12.703 -10.688 -14.289 1 91.31 142 ALA A CA 1
ATOM 1038 C C . ALA A 1 142 ? -12.883 -11.031 -12.812 1 91.31 142 ALA A C 1
ATOM 1040 O O . ALA A 1 142 ? -13.445 -10.242 -12.055 1 91.31 142 ALA A O 1
ATOM 1041 N N . LEU A 1 143 ? -12.438 -12.227 -12.492 1 95.12 143 LEU A N 1
ATOM 1042 C CA . LEU A 1 143 ? -12.57 -12.688 -11.109 1 95.12 143 LEU A CA 1
ATOM 1043 C C . LEU A 1 143 ? -11.219 -13.109 -10.547 1 95.12 143 LEU A C 1
ATOM 1045 O O . LEU A 1 143 ? -10.336 -13.539 -11.289 1 95.12 143 LEU A O 1
ATOM 1049 N N . PRO A 1 144 ? -11.094 -12.992 -9.219 1 96.19 144 PRO A N 1
ATOM 1050 C CA . PRO A 1 144 ? -9.828 -13.383 -8.586 1 96.19 144 PRO A CA 1
ATOM 1051 C C . PRO A 1 144 ? -9.477 -14.844 -8.836 1 96.19 144 PRO A C 1
ATOM 1053 O O . PRO A 1 144 ? -10.352 -15.711 -8.812 1 96.19 144 PRO A O 1
ATOM 1056 N N . ARG A 1 145 ? -8.211 -15.055 -9.078 1 94.62 145 ARG A N 1
ATOM 1057 C CA . ARG A 1 145 ? -7.656 -16.406 -9.172 1 94.62 145 ARG A CA 1
ATOM 1058 C C . ARG A 1 145 ? -6.355 -16.516 -8.383 1 94.62 145 ARG A C 1
ATOM 1060 O O . ARG A 1 145 ? -5.609 -15.547 -8.266 1 94.62 145 ARG A O 1
ATOM 1067 N N . PRO A 1 146 ? -6.094 -17.703 -7.898 1 90.88 146 PRO A N 1
ATOM 1068 C CA . PRO A 1 146 ? -4.871 -17.875 -7.117 1 90.88 146 PRO A CA 1
ATOM 1069 C C . PRO A 1 146 ? -3.605 -17.734 -7.957 1 90.88 146 PRO A C 1
ATOM 1071 O O . PRO A 1 146 ? -3.584 -18.141 -9.125 1 90.88 146 PRO A O 1
ATOM 1074 N N . VAL A 1 147 ? -2.658 -17.078 -7.383 1 86.5 147 VAL A N 1
ATOM 1075 C CA . VAL A 1 147 ? -1.315 -16.984 -7.945 1 86.5 147 VAL A CA 1
ATOM 1076 C C . VAL A 1 147 ? -0.388 -17.969 -7.234 1 86.5 147 VAL A C 1
ATOM 1078 O O . VAL A 1 147 ? -0.261 -17.938 -6.008 1 86.5 147 VAL A O 1
ATOM 1081 N N . GLN A 1 148 ? 0.203 -18.797 -7.949 1 78.81 148 GLN A N 1
ATOM 1082 C CA . GLN A 1 148 ? 1.127 -19.766 -7.355 1 78.81 148 GLN A CA 1
ATOM 1083 C C . GLN A 1 148 ? 2.537 -19.188 -7.266 1 78.81 148 GLN A C 1
ATOM 1085 O O . GLN A 1 148 ? 3.176 -18.938 -8.289 1 78.81 148 GLN A O 1
ATOM 1090 N N . LEU A 1 149 ? 2.848 -18.938 -5.918 1 73.31 149 LEU A N 1
ATOM 1091 C CA . LEU A 1 149 ? 4.215 -18.484 -5.688 1 73.31 149 LEU A CA 1
ATOM 1092 C C . LEU A 1 149 ? 5.168 -19.672 -5.586 1 73.31 149 LEU A C 1
ATOM 1094 O O . LEU A 1 149 ? 4.797 -20.734 -5.066 1 73.31 149 LEU A O 1
ATOM 1098 N N . ASP A 1 150 ? 6.145 -19.688 -6.391 1 66.06 150 ASP A N 1
ATOM 1099 C CA . ASP A 1 150 ? 7.098 -20.781 -6.391 1 66.06 150 ASP A CA 1
ATOM 1100 C C . ASP A 1 150 ? 7.902 -20.812 -5.094 1 66.06 150 ASP A C 1
ATOM 1102 O O . ASP A 1 150 ? 9.102 -20.531 -5.098 1 66.06 150 ASP A O 1
ATOM 1106 N N . GLU A 1 151 ? 7.188 -20.844 -3.988 1 62.5 151 GLU A N 1
ATOM 1107 C CA . GLU A 1 151 ? 7.898 -20.906 -2.713 1 62.5 151 GLU A CA 1
ATOM 1108 C C . GLU A 1 151 ? 7.793 -22.281 -2.088 1 62.5 151 GLU A C 1
ATOM 1110 O O . GLU A 1 151 ? 6.711 -22.875 -2.062 1 62.5 151 GLU A O 1
ATOM 1115 N N . THR A 1 152 ? 8.875 -22.828 -1.807 1 59 152 THR A N 1
ATOM 1116 C CA . THR A 1 152 ? 8.938 -24.188 -1.271 1 59 152 THR A CA 1
ATOM 1117 C C . THR A 1 152 ? 8.688 -24.188 0.234 1 59 152 THR A C 1
ATOM 1119 O O . THR A 1 152 ? 8.266 -25.188 0.799 1 59 152 THR A O 1
ATOM 1122 N N . GLN A 1 153 ? 9.031 -23.141 0.889 1 68.5 153 GLN A N 1
ATOM 1123 C CA . GLN A 1 153 ? 8.859 -23.062 2.334 1 68.5 153 GLN A CA 1
ATOM 1124 C C . GLN A 1 153 ? 7.645 -22.203 2.693 1 68.5 153 GLN A C 1
ATOM 1126 O O . GLN A 1 153 ? 7.266 -21.312 1.938 1 68.5 153 GLN A O 1
ATOM 1131 N N . PRO A 1 154 ? 7.066 -22.641 3.797 1 78.69 154 PRO A N 1
ATOM 1132 C CA . PRO A 1 154 ? 5.953 -21.812 4.27 1 78.69 154 PRO A CA 1
ATOM 1133 C C . PRO A 1 154 ? 6.359 -20.359 4.508 1 78.69 154 PRO A C 1
ATOM 1135 O O . PRO A 1 154 ? 7.473 -20.094 4.965 1 78.69 154 PRO A O 1
ATOM 1138 N N . TYR A 1 155 ? 5.543 -19.453 4.121 1 77.56 155 TYR A N 1
ATOM 1139 C CA . TYR A 1 155 ? 5.816 -18.031 4.285 1 77.56 155 TYR A CA 1
ATOM 1140 C C . TYR A 1 155 ? 4.551 -17.281 4.66 1 77.56 155 TYR A C 1
ATOM 1142 O O . TYR A 1 155 ? 3.439 -17.797 4.512 1 77.56 155 TYR A O 1
ATOM 1150 N N . THR A 1 156 ? 4.77 -16.156 5.184 1 83.75 156 THR A N 1
ATOM 1151 C CA . THR A 1 156 ? 3.717 -15.156 5.352 1 83.75 156 THR A CA 1
ATOM 1152 C C . THR A 1 156 ? 4.016 -13.906 4.523 1 83.75 156 THR A C 1
ATOM 1154 O O . THR A 1 156 ? 5.18 -13.555 4.328 1 83.75 156 THR A O 1
ATOM 1157 N N . VAL A 1 157 ? 3.002 -13.398 3.904 1 87.5 157 VAL A N 1
ATOM 1158 C CA . VAL A 1 157 ? 3.145 -12.125 3.213 1 87.5 157 VAL A CA 1
ATOM 1159 C C . VAL A 1 157 ? 2.986 -10.977 4.207 1 87.5 157 VAL A C 1
ATOM 1161 O O . VAL A 1 157 ? 1.975 -10.883 4.906 1 87.5 157 VAL A O 1
ATOM 1164 N N . THR A 1 158 ? 3.955 -10.125 4.266 1 88.88 158 THR A N 1
ATOM 1165 C CA . THR A 1 158 ? 3.918 -9.047 5.25 1 88.88 158 THR A CA 1
ATOM 1166 C C . THR A 1 158 ? 3.486 -7.738 4.598 1 88.88 158 THR A C 1
ATOM 1168 O O . THR A 1 158 ? 3.033 -6.816 5.285 1 88.88 158 THR A O 1
ATOM 1171 N N . SER A 1 159 ? 3.664 -7.66 3.289 1 90.31 159 SER A N 1
ATOM 1172 C CA . SER A 1 159 ? 3.305 -6.445 2.568 1 90.31 159 SER A CA 1
ATOM 1173 C C . SER A 1 159 ? 3.141 -6.711 1.077 1 90.31 159 SER A C 1
ATOM 1175 O O . SER A 1 159 ? 3.816 -7.578 0.519 1 90.31 159 SER A O 1
ATOM 1177 N N . VAL A 1 160 ? 2.287 -5.949 0.443 1 91.81 160 VAL A N 1
ATOM 1178 C CA . VAL A 1 160 ? 2.092 -6 -1.002 1 91.81 160 VAL A CA 1
ATOM 1179 C C . VAL A 1 160 ? 1.931 -4.582 -1.55 1 91.81 160 VAL A C 1
ATOM 1181 O O . VAL A 1 160 ? 1.304 -3.732 -0.914 1 91.81 160 VAL A O 1
ATOM 1184 N N . SER A 1 161 ? 2.473 -4.387 -2.713 1 90.75 161 SER A N 1
ATOM 1185 C CA . SER A 1 161 ? 2.34 -3.105 -3.4 1 90.75 161 SER A CA 1
ATOM 1186 C C . SER A 1 161 ? 2.338 -3.291 -4.914 1 90.75 161 SER A C 1
ATOM 1188 O O . SER A 1 161 ? 3.055 -4.145 -5.441 1 90.75 161 SER A O 1
ATOM 1190 N N . CYS A 1 162 ? 1.543 -2.455 -5.512 1 89.75 162 CYS A N 1
ATOM 1191 C CA . CYS A 1 162 ? 1.514 -2.422 -6.969 1 89.75 162 CYS A CA 1
ATOM 1192 C C . CYS A 1 162 ? 1.701 -1.002 -7.488 1 89.75 162 CYS A C 1
ATOM 1194 O O . CYS A 1 162 ? 1.209 -0.047 -6.883 1 89.75 162 CYS A O 1
ATOM 1196 N N . CYS A 1 163 ? 2.334 -0.907 -8.609 1 85.06 163 CYS A N 1
ATOM 1197 C CA . CYS A 1 163 ? 2.432 0.351 -9.344 1 85.06 163 CYS A CA 1
ATOM 1198 C C . CYS A 1 163 ? 2.543 0.101 -10.844 1 85.06 163 CYS A C 1
ATOM 1200 O O . CYS A 1 163 ? 3.436 -0.621 -11.289 1 85.06 163 CYS A O 1
ATOM 1202 N N . HIS A 1 164 ? 1.602 0.77 -11.594 1 84.19 164 HIS A N 1
ATOM 1203 C CA . HIS A 1 164 ? 1.482 0.521 -13.031 1 84.19 164 HIS A CA 1
ATOM 1204 C C . HIS A 1 164 ? 1.309 -0.966 -13.312 1 84.19 164 HIS A C 1
ATOM 1206 O O . HIS A 1 164 ? 0.289 -1.559 -12.953 1 84.19 164 HIS A O 1
ATOM 1212 N N . GLY A 1 165 ? 2.373 -1.631 -13.766 1 81.62 165 GLY A N 1
ATOM 1213 C CA . GLY A 1 165 ? 2.291 -3.043 -14.102 1 81.62 165 GLY A CA 1
ATOM 1214 C C . GLY A 1 165 ? 3.129 -3.926 -13.195 1 81.62 165 GLY A C 1
ATOM 1215 O O . GLY A 1 165 ? 3.258 -5.125 -13.438 1 81.62 165 GLY A O 1
ATOM 1216 N N . ASN A 1 166 ? 3.584 -3.387 -12.078 1 80.38 166 ASN A N 1
ATOM 1217 C CA . ASN A 1 166 ? 4.492 -4.113 -11.195 1 80.38 166 ASN A CA 1
ATOM 1218 C C . ASN A 1 166 ? 3.826 -4.461 -9.867 1 80.38 166 ASN A C 1
ATOM 1220 O O . ASN A 1 166 ? 2.986 -3.707 -9.375 1 80.38 166 ASN A O 1
ATOM 1224 N N . THR A 1 167 ? 4.238 -5.629 -9.359 1 85.12 167 THR A N 1
ATOM 1225 C CA . THR A 1 167 ? 3.805 -6.062 -8.039 1 85.12 167 THR A CA 1
ATOM 1226 C C . THR A 1 167 ? 5 -6.473 -7.18 1 85.12 167 THR A C 1
ATOM 1228 O O . THR A 1 167 ? 5.902 -7.168 -7.656 1 85.12 167 THR A O 1
ATOM 1231 N N . LEU A 1 168 ? 4.996 -5.973 -5.938 1 82.62 168 LEU A N 1
ATOM 1232 C CA . LEU A 1 168 ? 5.992 -6.352 -4.941 1 82.62 168 LEU A CA 1
ATOM 1233 C C . LEU A 1 168 ? 5.336 -7.023 -3.74 1 82.62 168 LEU A C 1
ATOM 1235 O O . LEU A 1 168 ? 4.348 -6.516 -3.207 1 82.62 168 LEU A O 1
ATOM 1239 N N . LEU A 1 169 ? 5.938 -8.188 -3.422 1 84.44 169 LEU A N 1
ATOM 1240 C CA . LEU A 1 169 ? 5.523 -8.891 -2.215 1 84.44 169 LEU A CA 1
ATOM 1241 C C . LEU A 1 169 ? 6.684 -9.016 -1.231 1 84.44 169 LEU A C 1
ATOM 1243 O O . LEU A 1 169 ? 7.77 -9.477 -1.597 1 84.44 169 LEU A O 1
ATOM 1247 N N . ALA A 1 170 ? 6.484 -8.508 -0.066 1 84.44 170 ALA A N 1
ATOM 1248 C CA . ALA A 1 170 ? 7.402 -8.828 1.025 1 84.44 170 ALA A CA 1
ATOM 1249 C C . ALA A 1 170 ? 6.953 -10.086 1.77 1 84.44 170 ALA A C 1
ATOM 1251 O O . ALA A 1 170 ? 5.793 -10.188 2.174 1 84.44 170 ALA A O 1
ATOM 1252 N N . ILE A 1 171 ? 7.898 -10.992 1.877 1 81.06 171 ILE A N 1
ATOM 1253 C CA . ILE A 1 171 ? 7.543 -12.258 2.504 1 81.06 171 ILE A CA 1
ATOM 1254 C C . ILE A 1 171 ? 8.523 -12.57 3.635 1 81.06 171 ILE A C 1
ATOM 1256 O O . ILE A 1 171 ? 9.656 -12.086 3.629 1 81.06 171 ILE A O 1
ATOM 1260 N N . ARG A 1 172 ? 8 -13.289 4.633 1 76.25 172 ARG A N 1
ATOM 1261 C CA . ARG A 1 172 ? 8.797 -13.789 5.75 1 76.25 172 ARG A CA 1
ATOM 1262 C C . ARG A 1 172 ? 8.625 -15.297 5.91 1 76.25 172 ARG A C 1
ATOM 1264 O O . ARG A 1 172 ? 7.504 -15.797 5.945 1 76.25 172 ARG A O 1
ATOM 1271 N N . PRO A 1 173 ? 9.773 -15.984 5.941 1 73.75 173 PRO A N 1
ATOM 1272 C CA . PRO A 1 173 ? 9.648 -17.422 6.195 1 73.75 173 PRO A CA 1
ATOM 1273 C C . PRO A 1 173 ? 9.008 -17.734 7.551 1 73.75 173 PRO A C 1
ATOM 1275 O O . PRO A 1 173 ? 9.25 -17.016 8.523 1 73.75 173 PRO A O 1
ATOM 1278 N N . VAL A 1 174 ? 8.023 -18.578 7.559 1 73.81 174 VAL A N 1
ATOM 1279 C CA . VAL A 1 174 ? 7.41 -19.031 8.805 1 73.81 174 VAL A CA 1
ATOM 1280 C C . VAL A 1 174 ? 8.312 -20.062 9.477 1 73.81 174 VAL A C 1
ATOM 1282 O O . VAL A 1 174 ? 8.648 -21.078 8.867 1 73.81 174 VAL A O 1
ATOM 1285 N N . THR A 1 175 ? 9.5 -19.703 9.953 1 62.34 175 THR A N 1
ATOM 1286 C CA . THR A 1 175 ? 10.367 -20.688 10.578 1 62.34 175 THR A CA 1
ATOM 1287 C C . THR A 1 175 ? 9.633 -21.438 11.688 1 62.34 175 THR A C 1
ATOM 1289 O O . THR A 1 175 ? 8.742 -20.875 12.336 1 62.34 175 THR A O 1
ATOM 1292 N N . ASP A 1 176 ? 9.477 -22.766 11.633 1 49.47 176 ASP A N 1
ATOM 1293 C CA . ASP A 1 176 ? 9.047 -23.656 12.695 1 49.47 176 ASP A CA 1
ATOM 1294 C C . ASP A 1 176 ? 9.727 -23.312 14.016 1 49.47 176 ASP A C 1
ATOM 1296 O O . ASP A 1 176 ? 10.633 -24.016 14.469 1 49.47 176 ASP A O 1
ATOM 1300 N N . GLU A 1 177 ? 10.414 -22.266 14.289 1 46.47 177 GLU A N 1
ATOM 1301 C CA . GLU A 1 177 ? 11.109 -22.344 15.57 1 46.47 177 GLU A CA 1
ATOM 1302 C C . GLU A 1 177 ? 10.148 -22.734 16.688 1 46.47 177 GLU A C 1
ATOM 1304 O O . GLU A 1 177 ? 9.055 -22.172 16.797 1 46.47 177 GLU A O 1
ATOM 1309 N N . PRO A 1 178 ? 10.391 -23.828 17.406 1 41.78 178 PRO A N 1
ATOM 1310 C CA . PRO A 1 178 ? 9.625 -24.359 18.547 1 41.78 178 PRO A CA 1
ATOM 1311 C C . PRO A 1 178 ? 9.172 -23.266 19.5 1 41.78 178 PRO A C 1
ATOM 1313 O O . PRO A 1 178 ? 9.891 -22.297 19.734 1 41.78 178 PRO A O 1
ATOM 1316 N N . VAL A 1 179 ? 7.887 -22.953 19.656 1 36.53 179 VAL A N 1
ATOM 1317 C CA . VAL A 1 179 ? 7.562 -22.312 20.922 1 36.53 179 VAL A CA 1
ATOM 1318 C C . VAL A 1 179 ? 8.445 -22.891 22.031 1 36.53 179 VAL A C 1
ATOM 1320 O O . VAL A 1 179 ? 8.578 -24.109 22.156 1 36.53 179 VAL A O 1
ATOM 1323 N N . PRO A 1 180 ? 9.359 -21.984 22.406 1 37.09 180 PRO A N 1
ATOM 1324 C CA . PRO A 1 180 ? 10.055 -22.75 23.453 1 37.09 180 PRO A CA 1
ATOM 1325 C C . PRO A 1 180 ? 9.125 -23.703 24.203 1 37.09 180 PRO A C 1
ATOM 1327 O O . PRO A 1 180 ? 7.961 -23.359 24.453 1 37.09 180 PRO A O 1
ATOM 1330 N N . PRO A 1 181 ? 9.586 -24.953 24.469 1 32.12 181 PRO A N 1
ATOM 1331 C CA . PRO A 1 181 ? 8.758 -25.781 25.328 1 32.12 181 PRO A CA 1
ATOM 1332 C C . PRO A 1 181 ? 8.266 -25.047 26.578 1 32.12 181 PRO A C 1
ATOM 1334 O O . PRO A 1 181 ? 8.938 -24.141 27.062 1 32.12 181 PRO A O 1
ATOM 1337 N N . MET B 1 1 ? 14.234 -22.969 -8.93 1 22.27 1 MET B N 1
ATOM 1338 C CA . MET B 1 1 ? 15.117 -22.234 -8.016 1 22.27 1 MET B CA 1
ATOM 1339 C C . MET B 1 1 ? 14.344 -21.734 -6.805 1 22.27 1 MET B C 1
ATOM 1341 O O . MET B 1 1 ? 13.273 -21.125 -6.949 1 22.27 1 MET B O 1
ATOM 1345 N N . SER B 1 2 ? 14.453 -22.406 -5.762 1 25.38 2 SER B N 1
ATOM 1346 C CA . SER B 1 2 ? 13.898 -22.172 -4.434 1 25.38 2 SER B CA 1
ATOM 1347 C C . SER B 1 2 ? 14.109 -20.719 -3.994 1 25.38 2 SER B C 1
ATOM 1349 O O . SER B 1 2 ? 15.242 -20.234 -3.986 1 25.38 2 SER B O 1
ATOM 1351 N N . VAL B 1 3 ? 13.414 -19.828 -4.559 1 31.77 3 VAL B N 1
ATOM 1352 C CA . VAL B 1 3 ? 13.648 -18.469 -4.062 1 31.77 3 VAL B CA 1
ATOM 1353 C C . VAL B 1 3 ? 13.734 -18.484 -2.537 1 31.77 3 VAL B C 1
ATOM 1355 O O . VAL B 1 3 ? 12.805 -18.938 -1.861 1 31.77 3 VAL B O 1
ATOM 1358 N N . GLU B 1 4 ? 14.867 -18.969 -2.068 1 34.75 4 GLU B N 1
ATOM 1359 C CA . GLU B 1 4 ? 15.094 -18.844 -0.63 1 34.75 4 GLU B CA 1
ATOM 1360 C C . GLU B 1 4 ? 14.68 -17.469 -0.127 1 34.75 4 GLU B C 1
ATOM 1362 O O . GLU B 1 4 ? 15.195 -16.453 -0.597 1 34.75 4 GLU B O 1
ATOM 1367 N N . LEU B 1 5 ? 13.531 -17.453 0.22 1 41.25 5 LEU B N 1
ATOM 1368 C CA . LEU B 1 5 ? 13 -16.203 0.758 1 41.25 5 LEU B CA 1
ATOM 1369 C C . LEU B 1 5 ? 13.797 -15.75 1.979 1 41.25 5 LEU B C 1
ATOM 1371 O O . LEU B 1 5 ? 13.938 -16.5 2.947 1 41.25 5 LEU B O 1
ATOM 1375 N N . ALA B 1 6 ? 15.016 -15.234 1.74 1 41.28 6 ALA B N 1
ATOM 1376 C CA . ALA B 1 6 ? 15.688 -14.617 2.881 1 41.28 6 ALA B CA 1
ATOM 1377 C C . ALA B 1 6 ? 14.727 -13.727 3.67 1 41.28 6 ALA B C 1
ATOM 1379 O O . ALA B 1 6 ? 13.719 -13.266 3.135 1 41.28 6 ALA B O 1
ATOM 1380 N N . PRO B 1 7 ? 15.008 -13.758 4.965 1 42.34 7 PRO B N 1
ATOM 1381 C CA . PRO B 1 7 ? 14.273 -12.766 5.746 1 42.34 7 PRO B CA 1
ATOM 1382 C C . PRO B 1 7 ? 14.219 -11.398 5.07 1 42.34 7 PRO B C 1
ATOM 1384 O O . PRO B 1 7 ? 15.227 -10.93 4.551 1 42.34 7 PRO B O 1
ATOM 1387 N N . GLY B 1 8 ? 13.055 -10.938 4.844 1 42.97 8 GLY B N 1
ATOM 1388 C CA . GLY B 1 8 ? 12.891 -9.664 4.156 1 42.97 8 GLY B CA 1
ATOM 1389 C C . GLY B 1 8 ? 12.82 -9.812 2.646 1 42.97 8 GLY B C 1
ATOM 1390 O O . GLY B 1 8 ? 13.172 -8.891 1.91 1 42.97 8 GLY B O 1
ATOM 1391 N N . SER B 1 9 ? 12.656 -10.961 2.227 1 47.88 9 SER B N 1
ATOM 1392 C CA . SER B 1 9 ? 12.602 -11.172 0.784 1 47.88 9 SER B CA 1
ATOM 1393 C C . SER B 1 9 ? 11.336 -10.57 0.181 1 47.88 9 SER B C 1
ATOM 1395 O O . SER B 1 9 ? 10.281 -10.57 0.813 1 47.88 9 SER B O 1
ATOM 1397 N N . VAL B 1 10 ? 11.617 -9.617 -0.725 1 45.81 10 VAL B N 1
ATOM 1398 C CA . VAL B 1 10 ? 10.57 -9.031 -1.556 1 45.81 10 VAL B CA 1
ATOM 1399 C C . VAL B 1 10 ? 10.414 -9.844 -2.842 1 45.81 10 VAL B C 1
ATOM 1401 O O . VAL B 1 10 ? 11.414 -10.219 -3.463 1 45.81 10 VAL B O 1
ATOM 1404 N N . LEU B 1 11 ? 9.297 -10.555 -3.01 1 47.31 11 LEU B N 1
ATOM 1405 C CA . LEU B 1 11 ? 8.977 -11.188 -4.285 1 47.31 11 LEU B CA 1
ATOM 1406 C C . LEU B 1 11 ? 8.32 -10.188 -5.234 1 47.31 11 LEU B C 1
ATOM 1408 O O . LEU B 1 11 ? 7.434 -9.43 -4.828 1 47.31 11 LEU B O 1
ATOM 1412 N N . ARG B 1 12 ? 9.07 -9.891 -6.191 1 48.22 12 ARG B N 1
ATOM 1413 C CA . ARG B 1 12 ? 8.469 -9.086 -7.242 1 48.22 12 ARG B CA 1
ATOM 1414 C C . ARG B 1 12 ? 7.941 -9.961 -8.375 1 48.22 12 ARG B C 1
ATOM 1416 O O . ARG B 1 12 ? 8.594 -10.938 -8.758 1 48.22 12 ARG B O 1
ATOM 1423 N N . PHE B 1 13 ? 6.535 -10.055 -8.469 1 43.72 13 PHE B N 1
ATOM 1424 C CA . PHE B 1 13 ? 6.078 -10.664 -9.703 1 43.72 13 PHE B CA 1
ATOM 1425 C C . PHE B 1 13 ? 5.535 -9.609 -10.664 1 43.72 13 PHE B C 1
ATOM 1427 O O . PHE B 1 13 ? 4.809 -8.703 -10.25 1 43.72 13 PHE B O 1
ATOM 1434 N N . ASN B 1 14 ? 6.293 -9.133 -11.586 1 48.94 14 ASN B N 1
ATOM 1435 C CA . ASN B 1 14 ? 6.031 -8.367 -12.805 1 48.94 14 ASN B CA 1
ATOM 1436 C C . ASN B 1 14 ? 7.074 -8.641 -13.883 1 48.94 14 ASN B C 1
ATOM 1438 O O . ASN B 1 14 ? 8.219 -8.977 -13.57 1 48.94 14 ASN B O 1
ATOM 1442 N N . LYS B 1 15 ? 6.555 -9.172 -14.898 1 38.25 15 LYS B N 1
ATOM 1443 C CA . LYS B 1 15 ? 7.461 -9.32 -16.031 1 38.25 15 LYS B CA 1
ATOM 1444 C C . LYS B 1 15 ? 8.258 -8.047 -16.281 1 38.25 15 LYS B C 1
ATOM 1446 O O . LYS B 1 15 ? 9.242 -8.055 -17.031 1 38.25 15 LYS B O 1
ATOM 1451 N N . LEU B 1 16 ? 7.637 -6.91 -15.984 1 34.47 16 LEU B N 1
ATOM 1452 C CA . LEU B 1 16 ? 8.391 -5.789 -16.531 1 34.47 16 LEU B CA 1
ATOM 1453 C C . LEU B 1 16 ? 9.555 -5.418 -15.625 1 34.47 16 LEU B C 1
ATOM 1455 O O . LEU B 1 16 ? 9.453 -5.52 -14.398 1 34.47 16 LEU B O 1
ATOM 1459 N N . GLY B 1 17 ? 10.758 -5.676 -16.078 1 32.16 17 GLY B N 1
ATOM 1460 C CA . GLY B 1 17 ? 12.086 -5.262 -15.641 1 32.16 17 GLY B CA 1
ATOM 1461 C C . GLY B 1 17 ? 12.078 -3.936 -14.906 1 32.16 17 GLY B C 1
ATOM 1462 O O . GLY B 1 17 ? 12.133 -2.873 -15.523 1 32.16 17 GLY B O 1
ATOM 1463 N N . LEU B 1 18 ? 11.25 -3.754 -14.07 1 33 18 LEU B N 1
ATOM 1464 C CA . LEU B 1 18 ? 11.523 -2.449 -13.469 1 33 18 LEU B CA 1
ATOM 1465 C C . LEU B 1 18 ? 12.953 -2.373 -12.953 1 33 18 LEU B C 1
ATOM 1467 O O . LEU B 1 18 ? 13.352 -3.154 -12.086 1 33 18 LEU B O 1
ATOM 1471 N N . ASP B 1 19 ? 13.734 -1.93 -13.781 1 36 19 ASP B N 1
ATOM 1472 C CA . ASP B 1 19 ? 15.086 -1.424 -13.555 1 36 19 ASP B CA 1
ATOM 1473 C C . ASP B 1 19 ? 15.195 -0.755 -12.188 1 36 19 ASP B C 1
ATOM 1475 O O . ASP B 1 19 ? 16.297 -0.573 -11.664 1 36 19 ASP B O 1
ATOM 1479 N N . HIS B 1 20 ? 14.117 -0.178 -11.828 1 37.78 20 HIS B N 1
ATOM 1480 C CA . HIS B 1 20 ? 14.414 0.733 -10.727 1 37.78 20 HIS B CA 1
ATOM 1481 C C . HIS B 1 20 ? 14.711 -0.033 -9.445 1 37.78 20 HIS B C 1
ATOM 1483 O O . HIS B 1 20 ? 15.18 0.55 -8.461 1 37.78 20 HIS B O 1
ATOM 1489 N N . LEU B 1 21 ? 14.148 -1.133 -9.422 1 37.41 21 LEU B N 1
ATOM 1490 C CA . LEU B 1 21 ? 14.43 -1.764 -8.133 1 37.41 21 LEU B CA 1
ATOM 1491 C C . LEU B 1 21 ? 15.656 -2.66 -8.227 1 37.41 21 LEU B C 1
ATOM 1493 O O . LEU B 1 21 ? 15.914 -3.461 -7.32 1 37.41 21 LEU B O 1
ATOM 1497 N N . SER B 1 22 ? 16.156 -2.945 -9.5 1 34.78 22 SER B N 1
ATOM 1498 C CA . SER B 1 22 ? 17.359 -3.773 -9.438 1 34.78 22 SER B CA 1
ATOM 1499 C C . SER B 1 22 ? 18.5 -3.043 -8.734 1 34.78 22 SER B C 1
ATOM 1501 O O . SER B 1 22 ? 18.875 -1.943 -9.133 1 34.78 22 SER B O 1
ATOM 1503 N N . LEU B 1 23 ? 18.516 -3.24 -7.562 1 34.31 23 LEU B N 1
ATOM 1504 C CA . LEU B 1 23 ? 19.75 -2.75 -6.953 1 34.31 23 LEU B CA 1
ATOM 1505 C C . LEU B 1 23 ? 20.953 -3.053 -7.844 1 34.31 23 LEU B C 1
ATOM 1507 O O . LEU B 1 23 ? 22 -2.42 -7.711 1 34.31 23 LEU B O 1
ATOM 1511 N N . GLY B 1 24 ? 21.156 -4.387 -8.312 1 33.47 24 GLY B N 1
ATOM 1512 C CA . GLY B 1 24 ? 22.391 -4.684 -9.008 1 33.47 24 GLY B CA 1
ATOM 1513 C C . GLY B 1 24 ? 22.406 -4.195 -10.445 1 33.47 24 GLY B C 1
ATOM 1514 O O . GLY B 1 24 ? 21.531 -3.416 -10.852 1 33.47 24 GLY B O 1
ATOM 1515 N N . GLU B 1 25 ? 23.281 -4.945 -11.391 1 36.31 25 GLU B N 1
ATOM 1516 C CA . GLU B 1 25 ? 23.781 -4.598 -12.719 1 36.31 25 GLU B CA 1
ATOM 1517 C C . GLU B 1 25 ? 22.625 -4.391 -13.703 1 36.31 25 GLU B C 1
ATOM 1519 O O . GLU B 1 25 ? 21.594 -5.066 -13.609 1 36.31 25 GLU B O 1
ATOM 1524 N N . GLU B 1 26 ? 22.656 -3.213 -14.344 1 38.97 26 GLU B N 1
ATOM 1525 C CA . GLU B 1 26 ? 21.828 -2.92 -15.508 1 38.97 26 GLU B CA 1
ATOM 1526 C C . GLU B 1 26 ? 21.578 -4.176 -16.344 1 38.97 26 GLU B C 1
ATOM 1528 O O . GLU B 1 26 ? 22.531 -4.832 -16.781 1 38.97 26 GLU B O 1
ATOM 1533 N N . PRO B 1 27 ? 20.531 -4.91 -16.172 1 37.09 27 PRO B N 1
ATOM 1534 C CA . PRO B 1 27 ? 20.562 -5.988 -17.172 1 37.09 27 PRO B CA 1
ATOM 1535 C C . PRO B 1 27 ? 20.828 -5.484 -18.578 1 37.09 27 PRO B C 1
ATOM 1537 O O . PRO B 1 27 ? 20.547 -4.328 -18.891 1 37.09 27 PRO B O 1
ATOM 1540 N N . ALA B 1 28 ? 21.766 -6.172 -19.344 1 36.69 28 ALA B N 1
ATOM 1541 C CA . ALA B 1 28 ? 22 -5.949 -20.766 1 36.69 28 ALA B CA 1
ATOM 1542 C C . ALA B 1 28 ? 20.688 -5.727 -21.516 1 36.69 28 ALA B C 1
ATOM 1544 O O . ALA B 1 28 ? 19.688 -6.375 -21.219 1 36.69 28 ALA B O 1
ATOM 1545 N N . LEU B 1 29 ? 20.438 -4.625 -22.25 1 34.72 29 LEU B N 1
ATOM 1546 C CA . LEU B 1 29 ? 19.391 -4.148 -23.141 1 34.72 29 LEU B CA 1
ATOM 1547 C C . LEU B 1 29 ? 18.656 -5.316 -23.781 1 34.72 29 LEU B C 1
ATOM 1549 O O . LEU B 1 29 ? 17.453 -5.23 -24.047 1 34.72 29 LEU B O 1
ATOM 1553 N N . HIS B 1 30 ? 19.391 -6.34 -24.469 1 33.84 30 HIS B N 1
ATOM 1554 C CA . HIS B 1 30 ? 18.969 -7.117 -25.625 1 33.84 30 HIS B CA 1
ATOM 1555 C C . HIS B 1 30 ? 17.938 -8.164 -25.25 1 33.84 30 HIS B C 1
ATOM 1557 O O . HIS B 1 30 ? 17.297 -8.766 -26.125 1 33.84 30 HIS B O 1
ATOM 1563 N N . GLN B 1 31 ? 18.234 -9.102 -24.281 1 33.75 31 GLN B N 1
ATOM 1564 C CA . GLN B 1 31 ? 17.391 -10.289 -24.359 1 33.75 31 GLN B CA 1
ATOM 1565 C C . GLN B 1 31 ? 15.984 -10.008 -23.812 1 33.75 31 GLN B C 1
ATOM 1567 O O . GLN B 1 31 ? 15.836 -9.477 -22.719 1 33.75 31 GLN B O 1
ATOM 1572 N N . GLN B 1 32 ? 15.008 -9.766 -24.688 1 33.47 32 GLN B N 1
ATOM 1573 C CA . GLN B 1 32 ? 13.562 -9.875 -24.516 1 33.47 32 GLN B CA 1
ATOM 1574 C C . GLN B 1 32 ? 13.219 -10.867 -23.406 1 33.47 32 GLN B C 1
ATOM 1576 O O . GLN B 1 32 ? 13.148 -12.07 -23.656 1 33.47 32 GLN B O 1
ATOM 1581 N N . VAL B 1 33 ? 14 -10.961 -22.391 1 33.47 33 VAL B N 1
ATOM 1582 C CA . VAL B 1 33 ? 13.781 -12.008 -21.391 1 33.47 33 VAL B CA 1
ATOM 1583 C C . VAL B 1 33 ? 12.289 -12.203 -21.172 1 33.47 33 VAL B C 1
ATOM 1585 O O . VAL B 1 33 ? 11.523 -11.234 -21.156 1 33.47 33 VAL B O 1
ATOM 1588 N N . GLU B 1 34 ? 11.805 -13.344 -21.531 1 35.62 34 GLU B N 1
ATOM 1589 C CA . GLU B 1 34 ? 10.508 -13.891 -21.141 1 35.62 34 GLU B CA 1
ATOM 1590 C C . GLU B 1 34 ? 10.031 -13.297 -19.828 1 35.62 34 GLU B C 1
ATOM 1592 O O . GLU B 1 34 ? 10.844 -12.945 -18.969 1 35.62 34 GLU B O 1
ATOM 1597 N N . GLU B 1 35 ? 8.828 -12.766 -19.844 1 39.38 35 GLU B N 1
ATOM 1598 C CA . GLU B 1 35 ? 7.961 -12.266 -18.781 1 39.38 35 GLU B CA 1
ATOM 1599 C C . GLU B 1 35 ? 8.195 -13.023 -17.469 1 39.38 35 GLU B C 1
ATOM 1601 O O . GLU B 1 35 ? 7.516 -14.016 -17.203 1 39.38 35 GLU B O 1
ATOM 1606 N N . ALA B 1 36 ? 9.438 -13.477 -17.391 1 34.75 36 ALA B N 1
ATOM 1607 C CA . ALA B 1 36 ? 9.688 -14.234 -16.172 1 34.75 36 ALA B CA 1
ATOM 1608 C C . ALA B 1 36 ? 9.281 -13.438 -14.93 1 34.75 36 ALA B C 1
ATOM 1610 O O . ALA B 1 36 ? 9.5 -12.227 -14.867 1 34.75 36 ALA B O 1
ATOM 1611 N N . LEU B 1 37 ? 8.258 -13.867 -14.266 1 39.41 37 LEU B N 1
ATOM 1612 C CA . LEU B 1 37 ? 7.961 -13.492 -12.883 1 39.41 37 LEU B CA 1
ATOM 1613 C C . LEU B 1 37 ? 9.242 -13.32 -12.078 1 39.41 37 LEU B C 1
ATOM 1615 O O . LEU B 1 37 ? 10.008 -14.273 -11.914 1 39.41 37 LEU B O 1
ATOM 1619 N N . ASN B 1 38 ? 10.109 -12.383 -12.531 1 41.88 38 ASN B N 1
ATOM 1620 C CA . ASN B 1 38 ? 11.344 -12.242 -11.766 1 41.88 38 ASN B CA 1
ATOM 1621 C C . ASN B 1 38 ? 11.062 -11.836 -10.32 1 41.88 38 ASN B C 1
ATOM 1623 O O . ASN B 1 38 ? 10.336 -10.875 -10.07 1 41.88 38 ASN B O 1
ATOM 1627 N N . PHE B 1 39 ? 11.062 -12.844 -9.5 1 41.41 39 PHE B N 1
ATOM 1628 C CA . PHE B 1 39 ? 11.086 -12.602 -8.062 1 41.41 39 PHE B CA 1
ATOM 1629 C C . PHE B 1 39 ? 12.461 -12.117 -7.617 1 41.41 39 PHE B C 1
ATOM 1631 O O . PHE B 1 39 ? 13.422 -12.891 -7.605 1 41.41 39 PHE B O 1
ATOM 1638 N N . THR B 1 40 ? 12.789 -10.914 -7.98 1 46.25 40 THR B N 1
ATOM 1639 C CA . THR B 1 40 ? 14.086 -10.453 -7.5 1 46.25 40 THR B CA 1
ATOM 1640 C C . THR B 1 40 ? 14.031 -10.125 -6.012 1 46.25 40 THR B C 1
ATOM 1642 O O . THR B 1 40 ? 13.227 -9.289 -5.586 1 46.25 40 THR B O 1
ATOM 1645 N N . PRO B 1 41 ? 14.586 -10.977 -5.188 1 48.12 41 PRO B N 1
ATOM 1646 C CA . PRO B 1 41 ? 14.719 -10.578 -3.783 1 48.12 41 PRO B CA 1
ATOM 1647 C C . PRO B 1 41 ? 15.344 -9.195 -3.619 1 48.12 41 PRO B C 1
ATOM 1649 O O . PRO B 1 41 ? 16.234 -8.82 -4.391 1 48.12 41 PRO B O 1
ATOM 1652 N N . LEU B 1 42 ? 14.555 -8.25 -3.236 1 51.97 42 LEU B N 1
ATOM 1653 C CA . LEU B 1 42 ? 15.211 -7.027 -2.805 1 51.97 42 LEU B CA 1
ATOM 1654 C C . LEU B 1 42 ? 16.188 -7.305 -1.665 1 51.97 42 LEU B C 1
ATOM 1656 O O . LEU B 1 42 ? 15.773 -7.711 -0.576 1 51.97 42 LEU B O 1
ATOM 1660 N N . GLY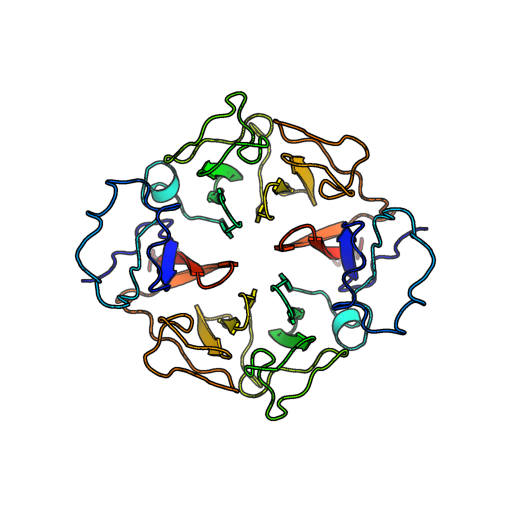 B 1 43 ? 17.234 -7.969 -1.859 1 56.31 43 GLY B N 1
ATOM 1661 C CA . GLY B 1 43 ? 18.109 -8.547 -0.851 1 56.31 43 GLY B CA 1
ATOM 1662 C C . GLY B 1 43 ? 19.422 -7.793 -0.686 1 56.31 43 GLY B C 1
ATOM 1663 O O . GLY B 1 43 ? 20.484 -8.398 -0.612 1 56.31 43 GLY B O 1
ATOM 1664 N N . SER B 1 44 ? 19.25 -6.398 -1.038 1 61.28 44 SER B N 1
ATOM 1665 C CA . SER B 1 44 ? 20.531 -5.836 -0.623 1 61.28 44 SER B CA 1
ATOM 1666 C C . SER B 1 44 ? 20.484 -5.363 0.827 1 61.28 44 SER B C 1
ATOM 1668 O O . SER B 1 44 ? 19.422 -5.012 1.336 1 61.28 44 SER B O 1
ATOM 1670 N N . ALA B 1 45 ? 21.609 -5.676 1.374 1 69.06 45 ALA B N 1
ATOM 1671 C CA . ALA B 1 45 ? 21.734 -5.098 2.709 1 69.06 45 ALA B CA 1
ATOM 1672 C C . ALA B 1 45 ? 21.375 -3.615 2.701 1 69.06 45 ALA B C 1
ATOM 1674 O O . ALA B 1 45 ? 21.688 -2.896 1.754 1 69.06 45 ALA B O 1
ATOM 1675 N N . PRO B 1 46 ? 20.578 -3.18 3.643 1 75.5 46 PRO B N 1
ATOM 1676 C CA . PRO B 1 46 ? 20.219 -3.867 4.883 1 75.5 46 PRO B CA 1
ATOM 1677 C C . PRO B 1 46 ? 18.844 -4.531 4.809 1 75.5 46 PRO B C 1
ATOM 1679 O O . PRO B 1 46 ? 18.375 -5.109 5.797 1 75.5 46 PRO B O 1
ATOM 1682 N N . LEU B 1 47 ? 18.219 -4.523 3.666 1 78 47 LEU B N 1
ATOM 1683 C CA . LEU B 1 47 ? 16.828 -4.973 3.568 1 78 47 LEU B CA 1
ATOM 1684 C C . LEU B 1 47 ? 16.75 -6.496 3.633 1 78 47 LEU B C 1
ATOM 1686 O O . LEU B 1 47 ? 15.68 -7.055 3.9 1 78 47 LEU B O 1
ATOM 1690 N N . ASP B 1 48 ? 17.844 -7.078 3.461 1 75.06 48 ASP B N 1
ATOM 1691 C CA . ASP B 1 48 ? 17.859 -8.539 3.49 1 75.06 48 ASP B CA 1
ATOM 1692 C C . ASP B 1 48 ? 18.234 -9.055 4.875 1 75.06 48 ASP B C 1
ATOM 1694 O O . ASP B 1 48 ? 18.312 -10.266 5.09 1 75.06 48 ASP B O 1
ATOM 1698 N N . GLN B 1 49 ? 18.438 -8.133 5.801 1 78.31 49 GLN B N 1
ATOM 1699 C CA . GLN B 1 49 ? 18.969 -8.531 7.102 1 78.31 49 GLN B CA 1
ATOM 1700 C C . GLN B 1 49 ? 17.844 -8.711 8.117 1 78.31 49 GLN B C 1
ATOM 1702 O O . GLN B 1 49 ? 18.047 -9.297 9.188 1 78.31 49 GLN B O 1
ATOM 1707 N N . GLU B 1 50 ? 16.766 -8.195 7.812 1 81.62 50 GLU B N 1
ATOM 1708 C CA . GLU B 1 50 ? 15.609 -8.367 8.688 1 81.62 50 GLU B CA 1
ATOM 1709 C C . GLU B 1 50 ? 14.305 -8.352 7.898 1 81.62 50 GLU B C 1
ATOM 1711 O O . GLU B 1 50 ? 14.273 -7.875 6.762 1 81.62 50 GLU B O 1
ATOM 1716 N N . PRO B 1 51 ? 13.273 -8.93 8.539 1 82.88 51 PRO B N 1
ATOM 1717 C CA . PRO B 1 51 ? 11.984 -8.914 7.855 1 82.88 51 PRO B CA 1
ATOM 1718 C C . PRO B 1 51 ? 11.508 -7.5 7.531 1 82.88 51 PRO B C 1
ATOM 1720 O O . PRO B 1 51 ? 11.859 -6.551 8.234 1 82.88 51 PRO B O 1
ATOM 1723 N N . LEU B 1 52 ? 10.758 -7.41 6.477 1 87.44 52 LEU B N 1
ATOM 1724 C CA . LEU B 1 52 ? 10.164 -6.137 6.086 1 87.44 52 LEU B CA 1
ATOM 1725 C C . LEU B 1 52 ? 8.711 -6.051 6.543 1 87.44 52 LEU B C 1
ATOM 1727 O O . LEU B 1 52 ? 7.938 -6.992 6.352 1 87.44 52 LEU B O 1
ATOM 1731 N N . LEU B 1 53 ? 8.367 -4.922 7.133 1 91.88 53 LEU B N 1
ATOM 1732 C CA . LEU B 1 53 ? 7.008 -4.676 7.598 1 91.88 53 LEU B CA 1
ATOM 1733 C C . LEU B 1 53 ? 6.148 -4.094 6.484 1 91.88 53 LEU B C 1
ATOM 1735 O O . LEU B 1 53 ? 4.949 -4.375 6.41 1 91.88 53 LEU B O 1
ATOM 1739 N N . SER B 1 54 ? 6.77 -3.312 5.684 1 93 54 SER B N 1
ATOM 1740 C CA . SER B 1 54 ? 6.062 -2.549 4.66 1 93 54 SER B CA 1
ATOM 1741 C C . SER B 1 54 ? 6.969 -2.248 3.473 1 93 54 SER B C 1
ATOM 1743 O O . SER B 1 54 ? 8.141 -1.906 3.648 1 93 54 SER B O 1
ATOM 1745 N N . VAL B 1 55 ? 6.41 -2.434 2.281 1 89.75 55 VAL B N 1
ATOM 1746 C CA . VAL B 1 55 ? 7.078 -2.047 1.041 1 89.75 55 VAL B CA 1
ATOM 1747 C C . VAL B 1 55 ? 6.098 -1.311 0.133 1 89.75 55 VAL B C 1
ATOM 1749 O O . VAL B 1 55 ? 4.898 -1.593 0.147 1 89.75 55 VAL B O 1
ATOM 1752 N N . ASP B 1 56 ? 6.637 -0.374 -0.642 1 92.19 56 ASP B N 1
ATOM 1753 C CA . ASP B 1 56 ? 5.773 0.311 -1.602 1 92.19 56 ASP B CA 1
ATOM 1754 C C . ASP B 1 56 ? 6.57 0.777 -2.818 1 92.19 56 ASP B C 1
ATOM 1756 O O . ASP B 1 56 ? 7.754 1.1 -2.705 1 92.19 56 ASP B O 1
ATOM 1760 N N . LEU B 1 57 ? 5.805 0.786 -3.859 1 86.44 57 LEU B N 1
ATOM 1761 C CA . LEU B 1 57 ? 6.371 1.204 -5.137 1 86.44 57 LEU B CA 1
ATOM 1762 C C . LEU B 1 57 ? 5.723 2.496 -5.625 1 86.44 57 LEU B C 1
ATOM 1764 O O . LEU B 1 57 ? 4.496 2.578 -5.723 1 86.44 57 LEU B O 1
ATOM 1768 N N . GLY B 1 58 ? 6.566 3.449 -5.895 1 87.19 58 GLY B N 1
ATOM 1769 C CA . GLY B 1 58 ? 6.109 4.625 -6.617 1 87.19 58 GLY B CA 1
ATOM 1770 C C . GLY B 1 58 ? 6.449 4.59 -8.094 1 87.19 58 GLY B C 1
ATOM 1771 O O . GLY B 1 58 ? 6.922 3.57 -8.602 1 87.19 58 GLY B O 1
ATOM 1772 N N . THR B 1 59 ? 6.184 5.719 -8.789 1 85.31 59 THR B N 1
ATOM 1773 C CA . THR B 1 59 ? 6.445 5.793 -10.219 1 85.31 59 THR B CA 1
ATOM 1774 C C . THR B 1 59 ? 7.941 5.664 -10.5 1 85.31 59 THR B C 1
ATOM 1776 O O . THR B 1 59 ? 8.344 5.023 -11.477 1 85.31 59 THR B O 1
ATOM 1779 N N . ALA B 1 60 ? 8.766 6.242 -9.656 1 86.31 60 ALA B N 1
ATOM 1780 C CA . ALA B 1 60 ? 10.188 6.246 -9.984 1 86.31 60 ALA B CA 1
ATOM 1781 C C . ALA B 1 60 ? 11.039 5.938 -8.758 1 86.31 60 ALA B C 1
ATOM 1783 O O . ALA B 1 60 ? 12.266 6.055 -8.797 1 86.31 60 ALA B O 1
ATOM 1784 N N . HIS B 1 61 ? 10.453 5.586 -7.625 1 86.81 61 HIS B N 1
ATOM 1785 C CA . HIS B 1 61 ? 11.172 5.246 -6.402 1 86.81 61 HIS B CA 1
ATOM 1786 C C . HIS B 1 61 ? 10.414 4.211 -5.586 1 86.81 61 HIS B C 1
ATOM 1788 O O . HIS B 1 61 ? 9.242 3.936 -5.859 1 86.81 61 HIS B O 1
ATOM 1794 N N . SER B 1 62 ? 11.125 3.604 -4.637 1 88.19 62 SER B N 1
ATOM 1795 C CA . SER B 1 62 ? 10.578 2.578 -3.752 1 88.19 62 SER B CA 1
ATOM 1796 C C . SER B 1 62 ? 10.945 2.852 -2.297 1 88.19 62 SER B C 1
ATOM 1798 O O . SER B 1 62 ? 11.883 3.604 -2.018 1 88.19 62 SER B O 1
ATOM 1800 N N . ALA B 1 63 ? 10.18 2.25 -1.476 1 91.56 63 ALA B N 1
ATOM 1801 C CA . ALA B 1 63 ? 10.422 2.4 -0.043 1 91.56 63 ALA B CA 1
ATOM 1802 C C . ALA B 1 63 ? 10.164 1.093 0.698 1 91.56 63 ALA B C 1
ATOM 1804 O O . ALA B 1 63 ? 9.375 0.26 0.241 1 91.56 63 ALA B O 1
ATOM 1805 N N . ALA B 1 64 ? 10.891 0.947 1.806 1 89.62 64 ALA B N 1
ATOM 1806 C CA . ALA B 1 64 ? 10.727 -0.227 2.66 1 89.62 64 ALA B CA 1
ATOM 1807 C C . ALA B 1 64 ? 10.898 0.139 4.133 1 89.62 64 ALA B C 1
ATOM 1809 O O . ALA B 1 64 ? 11.703 1.01 4.473 1 89.62 64 ALA B O 1
ATOM 1810 N N . VAL B 1 65 ? 10.156 -0.567 4.965 1 93.62 65 VAL B N 1
ATOM 1811 C CA . VAL B 1 65 ? 10.297 -0.454 6.41 1 93.62 65 VAL B CA 1
ATOM 1812 C C . VAL B 1 65 ? 10.688 -1.807 7 1 93.62 65 VAL B C 1
ATOM 1814 O O . VAL B 1 65 ? 10.055 -2.824 6.715 1 93.62 65 VAL B O 1
ATOM 1817 N N . THR B 1 66 ? 11.734 -1.77 7.742 1 89 66 THR B N 1
ATOM 1818 C CA . THR B 1 66 ? 12.195 -3.002 8.367 1 89 66 THR B CA 1
ATOM 1819 C C . THR B 1 66 ? 11.422 -3.281 9.656 1 89 66 THR B C 1
ATOM 1821 O O . THR B 1 66 ? 10.719 -2.406 10.164 1 89 66 THR B O 1
ATOM 1824 N N . ALA B 1 67 ? 11.586 -4.492 10.172 1 91.19 67 ALA B N 1
ATOM 1825 C CA . ALA B 1 67 ? 10.93 -4.895 11.414 1 91.19 67 ALA B CA 1
ATOM 1826 C C . ALA B 1 67 ? 11.398 -4.035 12.586 1 91.19 67 ALA B C 1
ATOM 1828 O O . ALA B 1 67 ? 10.656 -3.818 13.539 1 91.19 67 ALA B O 1
ATOM 1829 N N . SER B 1 68 ? 12.641 -3.461 12.492 1 93.69 68 SER B N 1
ATOM 1830 C CA . SER B 1 68 ? 13.164 -2.59 13.539 1 93.69 68 SER B CA 1
ATOM 1831 C C . SER B 1 68 ? 12.562 -1.193 13.453 1 93.69 68 SER B C 1
ATOM 1833 O O . SER B 1 68 ? 12.727 -0.379 14.359 1 93.69 68 SER B O 1
ATOM 1835 N N . GLY B 1 69 ? 11.906 -0.932 12.352 1 96.5 69 GLY B N 1
ATOM 1836 C CA . GLY B 1 69 ? 11.219 0.341 12.211 1 96.5 69 GLY B CA 1
ATOM 1837 C C . GLY B 1 69 ? 12 1.357 11.398 1 96.5 69 GLY B C 1
ATOM 1838 O O . GLY B 1 69 ? 11.641 2.537 11.359 1 96.5 69 GLY B O 1
ATOM 1839 N N . ASP B 1 70 ? 13.109 0.874 10.828 1 94.75 70 ASP B N 1
ATOM 1840 C CA . ASP B 1 70 ? 13.875 1.774 9.969 1 94.75 70 ASP B CA 1
ATOM 1841 C C . ASP B 1 70 ? 13.25 1.879 8.578 1 94.75 70 ASP B C 1
ATOM 1843 O O . ASP B 1 70 ? 12.789 0.879 8.023 1 94.75 70 ASP B O 1
ATOM 1847 N N . CYS B 1 71 ? 13.32 3.08 8.016 1 95.62 71 CYS B N 1
ATOM 1848 C CA . CYS B 1 71 ? 12.758 3.346 6.699 1 95.62 71 CYS B CA 1
ATOM 1849 C C . CYS B 1 71 ? 13.859 3.58 5.672 1 95.62 71 CYS B C 1
ATOM 1851 O O . CYS B 1 71 ? 14.781 4.355 5.914 1 95.62 71 CYS B O 1
ATOM 1853 N N . TYR B 1 72 ? 13.711 2.906 4.57 1 90.69 72 TYR B N 1
ATOM 1854 C CA . TYR B 1 72 ? 14.68 3.023 3.48 1 90.69 72 TYR B CA 1
ATOM 1855 C C . TYR B 1 72 ? 13.977 3.389 2.176 1 90.69 72 TYR B C 1
ATOM 1857 O O . TYR B 1 72 ? 12.836 2.996 1.945 1 90.69 72 TYR B O 1
ATOM 1865 N N . THR B 1 73 ? 14.68 4.105 1.364 1 90.81 73 THR B N 1
ATOM 1866 C CA . THR B 1 73 ? 14.188 4.449 0.034 1 90.81 73 THR B CA 1
ATOM 1867 C C . THR B 1 73 ? 15.289 4.266 -1.01 1 90.81 73 THR B C 1
ATOM 1869 O O . THR B 1 73 ? 16.469 4.25 -0.674 1 90.81 73 THR B O 1
ATOM 1872 N N . PHE B 1 74 ? 14.875 4.055 -2.209 1 85.5 74 PHE B N 1
ATOM 1873 C CA . PHE B 1 74 ? 15.812 3.984 -3.328 1 85.5 74 PHE B CA 1
ATOM 1874 C C . PHE B 1 74 ? 15.102 4.293 -4.641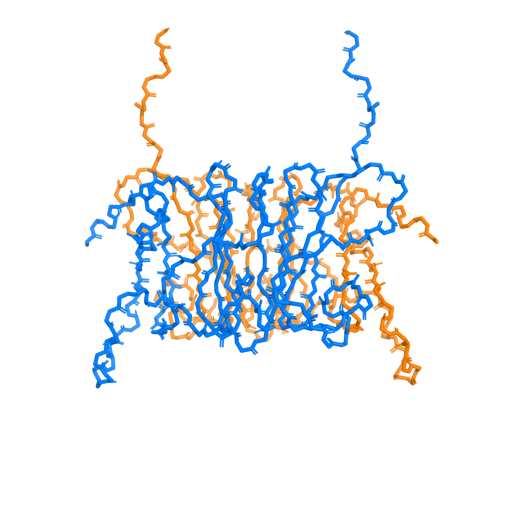 1 85.5 74 PHE B C 1
ATOM 1876 O O . PHE B 1 74 ? 13.875 4.219 -4.723 1 85.5 74 PHE B O 1
ATOM 1883 N N . GLY B 1 75 ? 15.945 4.695 -5.699 1 87.06 75 GLY B N 1
ATOM 1884 C CA . GLY B 1 75 ? 15.414 5.145 -6.973 1 87.06 75 GLY B CA 1
ATOM 1885 C C . GLY B 1 75 ? 15.68 6.613 -7.246 1 87.06 75 GLY B C 1
ATOM 1886 O O . GLY B 1 75 ? 16.734 7.133 -6.891 1 87.06 75 GLY B O 1
ATOM 1887 N N . SER B 1 76 ? 14.688 7.25 -7.996 1 90.38 76 SER B N 1
ATOM 1888 C CA . SER B 1 76 ? 14.828 8.656 -8.359 1 90.38 76 SER B CA 1
ATOM 1889 C C . SER B 1 76 ? 14.734 9.555 -7.125 1 90.38 76 SER B C 1
ATOM 1891 O O . SER B 1 76 ? 13.953 9.281 -6.211 1 90.38 76 SER B O 1
ATOM 1893 N N . ASN B 1 77 ? 15.5 10.617 -7.137 1 92.88 77 ASN B N 1
ATOM 1894 C CA . ASN B 1 77 ? 15.453 11.602 -6.059 1 92.88 77 ASN B CA 1
ATOM 1895 C C . ASN B 1 77 ? 15.352 13.023 -6.598 1 92.88 77 ASN B C 1
ATOM 1897 O O . ASN B 1 77 ? 15.789 13.977 -5.941 1 92.88 77 ASN B O 1
ATOM 1901 N N . GLN B 1 78 ? 14.828 13.125 -7.797 1 91.38 78 GLN B N 1
ATOM 1902 C CA . GLN B 1 78 ? 14.75 14.398 -8.5 1 91.38 78 GLN B CA 1
ATOM 1903 C C . GLN B 1 78 ? 13.977 15.43 -7.688 1 91.38 78 GLN B C 1
ATOM 1905 O O . GLN B 1 78 ? 14.234 16.641 -7.797 1 91.38 78 GLN B O 1
ATOM 1910 N N . HIS B 1 79 ? 13.094 15 -6.863 1 92.94 79 HIS B N 1
ATOM 1911 C CA . HIS B 1 79 ? 12.242 15.906 -6.109 1 92.94 79 HIS B CA 1
ATOM 1912 C C . HIS B 1 79 ? 12.43 15.719 -4.605 1 92.94 79 HIS B C 1
ATOM 1914 O O . HIS B 1 79 ? 11.609 16.188 -3.812 1 92.94 79 HIS B O 1
ATOM 1920 N N . GLY B 1 80 ? 13.453 14.891 -4.188 1 94.62 80 GLY B N 1
ATOM 1921 C CA . GLY B 1 80 ? 13.727 14.664 -2.775 1 94.62 80 GLY B CA 1
ATOM 1922 C C . GLY B 1 80 ? 12.945 13.508 -2.193 1 94.62 80 GLY B C 1
ATOM 1923 O O . GLY B 1 80 ? 12.875 13.344 -0.974 1 94.62 80 GLY B O 1
ATOM 1924 N N . GLN B 1 81 ? 12.383 12.758 -3.061 1 94.62 81 GLN B N 1
ATOM 1925 C CA . GLN B 1 81 ? 11.453 11.719 -2.615 1 94.62 81 GLN B CA 1
ATOM 1926 C C . GLN B 1 81 ? 12.188 10.586 -1.905 1 94.62 81 GLN B C 1
ATOM 1928 O O . GLN B 1 81 ? 11.562 9.734 -1.271 1 94.62 81 GLN B O 1
ATOM 1933 N N . LEU B 1 82 ? 13.492 10.602 -1.826 1 94.62 82 LEU B N 1
ATOM 1934 C CA . LEU B 1 82 ? 14.227 9.594 -1.075 1 94.62 82 LEU B CA 1
ATOM 1935 C C . LEU B 1 82 ? 14.453 10.039 0.364 1 94.62 82 LEU B C 1
ATOM 1937 O O . LEU B 1 82 ? 14.805 9.227 1.225 1 94.62 82 LEU B O 1
ATOM 1941 N N . GLY B 1 83 ? 14.305 11.289 0.663 1 97 83 GLY B N 1
ATOM 1942 C CA . GLY B 1 83 ? 14.469 11.766 2.027 1 97 83 GLY B CA 1
ATOM 1943 C C . GLY B 1 83 ? 15.914 11.852 2.465 1 97 83 GLY B C 1
ATOM 1944 O O . GLY B 1 83 ? 16.234 11.602 3.631 1 97 83 GLY B O 1
ATOM 1945 N N . THR B 1 84 ? 16.781 12.016 1.541 1 93 84 THR B N 1
ATOM 1946 C CA . THR B 1 84 ? 18.203 12.234 1.807 1 93 84 THR B CA 1
ATOM 1947 C C . THR B 1 84 ? 18.641 13.609 1.31 1 93 84 THR B C 1
ATOM 1949 O O . THR B 1 84 ? 17.953 14.227 0.496 1 93 84 THR B O 1
ATOM 1952 N N . ASN B 1 85 ? 19.703 14.125 1.886 1 86.5 85 ASN B N 1
ATOM 1953 C CA . ASN B 1 85 ? 20.188 15.453 1.514 1 86.5 85 ASN B CA 1
ATOM 1954 C C . ASN B 1 85 ? 20.719 15.477 0.083 1 86.5 85 ASN B C 1
ATOM 1956 O O . ASN B 1 85 ? 20.766 16.531 -0.549 1 86.5 85 ASN B O 1
ATOM 1960 N N . ALA B 1 86 ? 20.953 14.336 -0.417 1 81.5 86 ALA B N 1
ATOM 1961 C CA . ALA B 1 86 ? 21.469 14.273 -1.78 1 81.5 86 ALA B CA 1
ATOM 1962 C C . ALA B 1 86 ? 20.328 14.211 -2.797 1 81.5 86 ALA B C 1
ATOM 1964 O O . ALA B 1 86 ? 19.312 13.562 -2.555 1 81.5 86 ALA B O 1
ATOM 1965 N N . ARG B 1 87 ? 20.328 15.078 -3.75 1 81.62 87 ARG B N 1
ATOM 1966 C CA . ARG B 1 87 ? 19.328 15 -4.82 1 81.62 87 ARG B CA 1
ATOM 1967 C C . ARG B 1 87 ? 19.859 14.18 -5.996 1 81.62 87 ARG B C 1
ATOM 1969 O O . ARG B 1 87 ? 20.016 14.711 -7.102 1 81.62 87 ARG B O 1
ATOM 1976 N N . ARG B 1 88 ? 20.234 13.023 -5.688 1 87.31 88 ARG B N 1
ATOM 1977 C CA . ARG B 1 88 ? 20.734 12.094 -6.691 1 87.31 88 ARG B CA 1
ATOM 1978 C C . ARG B 1 88 ? 20.016 10.75 -6.605 1 87.31 88 ARG B C 1
ATOM 1980 O O . ARG B 1 88 ? 19.516 10.375 -5.543 1 87.31 88 ARG B O 1
ATOM 1987 N N . VAL B 1 89 ? 19.984 10.188 -7.691 1 84.75 89 VAL B N 1
ATOM 1988 C CA . VAL B 1 89 ? 19.406 8.852 -7.781 1 84.75 89 VAL B CA 1
ATOM 1989 C C . VAL B 1 89 ? 20.219 7.879 -6.918 1 84.75 89 VAL B C 1
ATOM 1991 O O . VAL B 1 89 ? 21.438 8 -6.816 1 84.75 89 VAL B O 1
ATOM 1994 N N . SER B 1 90 ? 19.516 7.027 -6.254 1 85.44 90 SER B N 1
ATOM 1995 C CA . SER B 1 90 ? 20.188 5.965 -5.523 1 85.44 90 SER B CA 1
ATOM 1996 C C . SER B 1 90 ? 19.641 4.594 -5.906 1 85.44 90 SER B C 1
ATOM 1998 O O . SER B 1 90 ? 18.438 4.348 -5.801 1 85.44 90 SER B O 1
ATOM 2000 N N . ARG B 1 91 ? 20.516 3.736 -6.207 1 78.81 91 ARG B N 1
ATOM 2001 C CA . ARG B 1 91 ? 20.109 2.377 -6.547 1 78.81 91 ARG B CA 1
ATOM 2002 C C . ARG B 1 91 ? 20.047 1.498 -5.301 1 78.81 91 ARG B C 1
ATOM 2004 O O . ARG B 1 91 ? 19.297 0.519 -5.266 1 78.81 91 ARG B O 1
ATOM 2011 N N . ALA B 1 92 ? 20.859 1.928 -4.398 1 80.25 92 ALA B N 1
ATOM 2012 C CA . ALA B 1 92 ? 20.875 1.205 -3.129 1 80.25 92 ALA B CA 1
ATOM 2013 C C . ALA B 1 92 ? 19.938 1.859 -2.113 1 80.25 92 ALA B C 1
ATOM 2015 O O . ALA B 1 92 ? 19.797 3.084 -2.086 1 80.25 92 ALA B O 1
ATOM 2016 N N . PRO B 1 93 ? 19.391 0.97 -1.285 1 85.88 93 PRO B N 1
ATOM 2017 C CA . PRO B 1 93 ? 18.531 1.556 -0.248 1 85.88 93 PRO B CA 1
ATOM 2018 C C . PRO B 1 93 ? 19.297 2.525 0.658 1 85.88 93 PRO B C 1
ATOM 2020 O O . PRO B 1 93 ? 20.391 2.213 1.125 1 85.88 93 PRO B O 1
ATOM 2023 N N . CYS B 1 94 ? 18.672 3.656 0.822 1 89.31 94 CYS B N 1
ATOM 2024 C CA . CYS B 1 94 ? 19.203 4.652 1.749 1 89.31 94 CYS B CA 1
ATOM 2025 C C . CYS B 1 94 ? 18.25 4.871 2.914 1 89.31 94 CYS B C 1
ATOM 2027 O O . CYS B 1 94 ? 17.031 4.953 2.721 1 89.31 94 CYS B O 1
ATOM 2029 N N . GLN B 1 95 ? 18.891 4.863 4.043 1 93.5 95 GLN B N 1
ATOM 2030 C CA . GLN B 1 95 ? 18.047 5.18 5.191 1 93.5 95 GLN B CA 1
ATOM 2031 C C . GLN B 1 95 ? 17.547 6.625 5.133 1 93.5 95 GLN B C 1
ATOM 2033 O O . GLN B 1 95 ? 18.328 7.543 4.883 1 93.5 95 GLN B O 1
ATOM 2038 N N . VAL B 1 96 ? 16.266 6.762 5.277 1 97.19 96 VAL B N 1
ATOM 2039 C CA . VAL B 1 96 ? 15.672 8.094 5.219 1 97.19 96 VAL B CA 1
ATOM 2040 C C . VAL B 1 96 ? 16.172 8.938 6.379 1 97.19 96 VAL B C 1
ATOM 2042 O O . VAL B 1 96 ? 16 8.578 7.547 1 97.19 96 VAL B O 1
ATOM 2045 N N . GLN B 1 97 ? 16.688 10.07 5.984 1 95.44 97 GLN B N 1
ATOM 2046 C CA . GLN B 1 97 ? 17.188 10.992 7 1 95.44 97 GLN B CA 1
ATOM 2047 C C . GLN B 1 97 ? 16.047 11.734 7.676 1 95.44 97 GLN B C 1
ATOM 2049 O O . GLN B 1 97 ? 15.039 12.055 7.031 1 95.44 97 GLN B O 1
ATOM 2054 N N . GLY B 1 98 ? 16.094 12.031 8.906 1 95.12 98 GLY B N 1
ATOM 2055 C CA . GLY B 1 98 ? 15.055 12.75 9.625 1 95.12 98 GLY B CA 1
ATOM 2056 C C . GLY B 1 98 ? 14.078 11.828 10.328 1 95.12 98 GLY B C 1
ATOM 2057 O O . GLY B 1 98 ? 13.227 12.289 11.094 1 95.12 98 GLY B O 1
ATOM 2058 N N . LEU B 1 99 ? 14.18 10.555 9.961 1 97.38 99 LEU B N 1
ATOM 2059 C CA . LEU B 1 99 ? 13.297 9.602 10.625 1 97.38 99 LEU B CA 1
ATOM 2060 C C . LEU B 1 99 ? 14.094 8.703 11.57 1 97.38 99 LEU B C 1
ATOM 2062 O O . LEU B 1 99 ? 13.562 7.715 12.086 1 97.38 99 LEU B O 1
ATOM 2066 N N . GLN B 1 100 ? 15.391 9.055 11.703 1 93.31 100 GLN B N 1
ATOM 2067 C CA . GLN B 1 100 ? 16.219 8.281 12.625 1 93.31 100 GLN B CA 1
ATOM 2068 C C . GLN B 1 100 ? 15.688 8.375 14.055 1 93.31 100 GLN B C 1
ATOM 2070 O O . GLN B 1 100 ? 15.359 9.469 14.531 1 93.31 100 GLN B O 1
ATOM 2075 N N . GLY B 1 101 ? 15.508 7.238 14.727 1 94 101 GLY B N 1
ATOM 2076 C CA . GLY B 1 101 ? 15 7.211 16.094 1 94 101 GLY B CA 1
ATOM 2077 C C . GLY B 1 101 ? 13.492 7.098 16.172 1 94 101 GLY B C 1
ATOM 2078 O O . GLY B 1 101 ? 12.93 6.961 17.25 1 94 101 GLY B O 1
ATOM 2079 N N . ILE B 1 102 ? 12.891 7.191 15.078 1 96.56 102 ILE B N 1
ATOM 2080 C CA . ILE B 1 102 ? 11.445 7.012 15.008 1 96.56 102 ILE B CA 1
ATOM 2081 C C . ILE B 1 102 ? 11.117 5.633 14.445 1 96.56 102 ILE B C 1
ATOM 2083 O O . ILE B 1 102 ? 11.617 5.262 13.375 1 96.56 102 ILE B O 1
ATOM 2087 N N . LYS B 1 103 ? 10.32 4.91 15.18 1 98.12 103 LYS B N 1
ATOM 2088 C CA . LYS B 1 103 ? 9.891 3.617 14.656 1 98.12 103 LYS B CA 1
ATOM 2089 C C . LYS B 1 103 ? 8.797 3.785 13.609 1 98.12 103 LYS B C 1
ATOM 2091 O O . LYS B 1 103 ? 7.676 4.18 13.938 1 98.12 103 LYS B O 1
ATOM 2096 N N . ILE B 1 104 ? 9.094 3.441 12.414 1 97.94 104 ILE B N 1
ATOM 2097 C CA . ILE B 1 104 ? 8.141 3.553 11.32 1 97.94 104 ILE B CA 1
ATOM 2098 C C . ILE B 1 104 ? 7.387 2.234 11.156 1 97.94 104 ILE B C 1
ATOM 2100 O O . ILE B 1 104 ? 7.984 1.157 11.227 1 97.94 104 ILE B O 1
ATOM 2104 N N . ALA B 1 105 ? 6.082 2.354 10.898 1 97.38 105 ALA B N 1
ATOM 2105 C CA . ALA B 1 105 ? 5.234 1.17 10.781 1 97.38 105 ALA B CA 1
ATOM 2106 C C . ALA B 1 105 ? 4.902 0.879 9.32 1 97.38 105 ALA B C 1
ATOM 2108 O O . ALA B 1 105 ? 4.805 -0.282 8.922 1 97.38 105 ALA B O 1
ATOM 2109 N N . MET B 1 106 ? 4.699 1.931 8.531 1 96.94 106 MET B N 1
ATOM 2110 C CA . MET B 1 106 ? 4.289 1.781 7.137 1 96.94 106 MET B CA 1
ATOM 2111 C C . MET B 1 106 ? 4.844 2.914 6.281 1 96.94 106 MET B C 1
ATOM 2113 O O . MET B 1 106 ? 5.168 3.986 6.801 1 96.94 106 MET B O 1
ATOM 2117 N N . VAL B 1 107 ? 4.879 2.652 4.961 1 96.69 107 VAL B N 1
ATOM 2118 C CA . VAL B 1 107 ? 5.352 3.65 4.008 1 96.69 107 VAL B CA 1
ATOM 2119 C C . VAL B 1 107 ? 4.559 3.535 2.707 1 96.69 107 VAL B C 1
ATOM 2121 O O . VAL B 1 107 ? 4.117 2.445 2.336 1 96.69 107 VAL B O 1
ATOM 2124 N N . ALA B 1 108 ? 4.332 4.637 2.047 1 95.38 108 ALA B N 1
ATOM 2125 C CA . ALA B 1 108 ? 3.664 4.695 0.75 1 95.38 108 ALA B CA 1
ATOM 2126 C C . ALA B 1 108 ? 4.367 5.676 -0.185 1 95.38 108 ALA B C 1
ATOM 2128 O O . ALA B 1 108 ? 4.855 6.719 0.252 1 95.38 108 ALA B O 1
ATOM 2129 N N . CYS B 1 109 ? 4.398 5.301 -1.451 1 93.38 109 CYS B N 1
ATOM 2130 C CA . CYS B 1 109 ? 5.09 6.098 -2.461 1 93.38 109 CYS B CA 1
ATOM 2131 C C . CYS B 1 109 ? 4.109 6.629 -3.498 1 93.38 109 CYS B C 1
ATOM 2133 O O . CYS B 1 109 ? 3.334 5.867 -4.078 1 93.38 109 CYS B O 1
ATOM 2135 N N . GLY B 1 110 ? 4.145 7.922 -3.748 1 91.88 110 GLY B N 1
ATOM 2136 C CA . GLY B 1 110 ? 3.434 8.523 -4.863 1 91.88 110 GLY B CA 1
ATOM 2137 C C . GLY B 1 110 ? 4.297 8.703 -6.098 1 91.88 110 GLY B C 1
ATOM 2138 O O . GLY B 1 110 ? 5.25 7.945 -6.305 1 91.88 110 GLY B O 1
ATOM 2139 N N . ASP B 1 111 ? 3.93 9.633 -7.004 1 88.62 111 ASP B N 1
ATOM 2140 C CA . ASP B 1 111 ? 4.68 9.82 -8.242 1 88.62 111 ASP B CA 1
ATOM 2141 C C . ASP B 1 111 ? 6.078 10.367 -7.961 1 88.62 111 ASP B C 1
ATOM 2143 O O . ASP B 1 111 ? 7.047 9.984 -8.617 1 88.62 111 ASP B O 1
ATOM 2147 N N . ALA B 1 112 ? 6.191 11.273 -7.02 1 92.81 112 ALA B N 1
ATOM 2148 C CA . ALA B 1 112 ? 7.484 11.859 -6.676 1 92.81 112 ALA B CA 1
ATOM 2149 C C . ALA B 1 112 ? 7.512 12.312 -5.219 1 92.81 112 ALA B C 1
ATOM 2151 O O . ALA B 1 112 ? 8.094 13.352 -4.898 1 92.81 112 ALA B O 1
ATOM 2152 N N . PHE B 1 113 ? 6.793 11.586 -4.379 1 93 113 PHE B N 1
ATOM 2153 C CA . PHE B 1 113 ? 6.781 11.867 -2.949 1 93 113 PHE B CA 1
ATOM 2154 C C . PHE B 1 113 ? 6.566 10.586 -2.146 1 93 113 PHE B C 1
ATOM 2156 O O . PHE B 1 113 ? 6.164 9.562 -2.701 1 93 113 PHE B O 1
ATOM 2163 N N . THR B 1 114 ? 6.898 10.695 -0.882 1 95.25 114 THR B N 1
ATOM 2164 C CA . THR B 1 114 ? 6.797 9.555 0.026 1 95.25 114 THR B CA 1
ATOM 2165 C C . THR B 1 114 ? 6.07 9.953 1.308 1 95.25 114 THR B C 1
ATOM 2167 O O . THR B 1 114 ? 6.199 11.086 1.778 1 95.25 114 THR B O 1
ATOM 2170 N N . VAL B 1 115 ? 5.277 9.039 1.813 1 94.75 115 VAL B N 1
ATOM 2171 C CA . VAL B 1 115 ? 4.582 9.203 3.086 1 94.75 115 VAL B CA 1
ATOM 2172 C C . VAL B 1 115 ? 4.961 8.055 4.027 1 94.75 115 VAL B C 1
ATOM 2174 O O . VAL B 1 115 ? 5.023 6.898 3.613 1 94.75 115 VAL B O 1
ATOM 2177 N N . ALA B 1 116 ? 5.305 8.383 5.234 1 97.38 116 ALA B N 1
ATOM 2178 C CA . ALA B 1 116 ? 5.625 7.387 6.258 1 97.38 116 ALA B CA 1
ATOM 2179 C C . ALA B 1 116 ? 4.734 7.562 7.488 1 97.38 116 ALA B C 1
ATOM 2181 O O . ALA B 1 116 ? 4.441 8.695 7.891 1 97.38 116 ALA B O 1
ATOM 2182 N N . ILE B 1 117 ? 4.355 6.441 8.062 1 96.44 117 ILE B N 1
ATOM 2183 C CA . ILE B 1 117 ? 3.537 6.434 9.273 1 96.44 117 ILE B CA 1
ATOM 2184 C C . ILE B 1 117 ? 4.344 5.875 10.445 1 96.44 117 ILE B C 1
ATOM 2186 O O . ILE B 1 117 ? 4.844 4.75 10.375 1 96.44 117 ILE B O 1
ATOM 2190 N N . GLY B 1 118 ? 4.473 6.652 11.445 1 96.56 118 GLY B N 1
ATOM 2191 C CA . GLY B 1 118 ? 5.121 6.176 12.656 1 96.56 118 GLY B CA 1
ATOM 2192 C C . GLY B 1 118 ? 4.293 5.152 13.414 1 96.56 118 GLY B C 1
ATOM 2193 O O . GLY B 1 118 ? 3.08 5.066 13.227 1 96.56 118 GLY B O 1
ATOM 2194 N N . ALA B 1 119 ? 4.996 4.391 14.281 1 95.56 119 ALA B N 1
ATOM 2195 C CA . ALA B 1 119 ? 4.348 3.342 15.062 1 95.56 119 ALA B CA 1
ATOM 2196 C C . ALA B 1 119 ? 3.277 3.926 15.984 1 95.56 119 ALA B C 1
ATOM 2198 O O . ALA B 1 119 ? 2.322 3.238 16.344 1 95.56 119 ALA B O 1
ATOM 2199 N N . GLU B 1 120 ? 3.387 5.156 16.312 1 90.31 120 GLU B N 1
ATOM 2200 C CA . GLU B 1 120 ? 2.428 5.793 17.203 1 90.31 120 GLU B CA 1
ATOM 2201 C C . GLU B 1 120 ? 1.404 6.617 16.422 1 90.31 120 GLU B C 1
ATOM 2203 O O . GLU B 1 120 ? 0.644 7.387 17.016 1 90.31 120 GLU B O 1
ATOM 2208 N N . GLY B 1 121 ? 1.478 6.527 15.125 1 88.88 121 GLY B N 1
ATOM 2209 C CA . GLY B 1 121 ? 0.431 7.141 14.328 1 88.88 121 GLY B CA 1
ATOM 2210 C C . GLY B 1 121 ? 0.854 8.453 13.695 1 88.88 121 GLY B C 1
ATOM 2211 O O . GLY B 1 121 ? 0.078 9.078 12.969 1 88.88 121 GLY B O 1
ATOM 2212 N N . GLU B 1 122 ? 2.061 8.906 13.914 1 91.19 122 GLU B N 1
ATOM 2213 C CA . GLU B 1 122 ? 2.551 10.125 13.273 1 91.19 122 GLU B CA 1
ATOM 2214 C C . GLU B 1 122 ? 2.65 9.945 11.758 1 91.19 122 GLU B C 1
ATOM 2216 O O . GLU B 1 122 ? 3.021 8.875 11.273 1 91.19 122 GLU B O 1
ATOM 2221 N N . VAL B 1 123 ? 2.324 11.062 11.07 1 91.38 123 VAL B N 1
ATOM 2222 C CA . VAL B 1 123 ? 2.408 11.047 9.617 1 91.38 123 VAL B CA 1
ATOM 2223 C C . VAL B 1 123 ? 3.51 11.992 9.156 1 91.38 123 VAL B C 1
ATOM 2225 O O . VAL B 1 123 ? 3.578 13.141 9.602 1 91.38 123 VAL B O 1
ATOM 2228 N N . TYR B 1 124 ? 4.379 11.477 8.289 1 94.44 124 TYR B N 1
ATOM 2229 C CA . TYR B 1 124 ? 5.434 12.273 7.676 1 94.44 124 TYR B CA 1
ATOM 2230 C C . TYR B 1 124 ? 5.336 12.227 6.156 1 94.44 124 TYR B C 1
ATOM 2232 O O . TYR B 1 124 ? 4.984 11.195 5.578 1 94.44 124 TYR B O 1
ATOM 2240 N N . SER B 1 125 ? 5.664 13.328 5.543 1 93.75 125 SER B N 1
ATOM 2241 C CA . SER B 1 125 ? 5.723 13.352 4.086 1 93.75 125 SER B CA 1
ATOM 2242 C C . SER B 1 125 ? 6.918 14.156 3.592 1 93.75 125 SER B C 1
ATOM 2244 O O . SER B 1 125 ? 7.406 15.047 4.297 1 93.75 125 SER B O 1
ATOM 2246 N N . TRP B 1 126 ? 7.402 13.781 2.441 1 95.44 126 TRP B N 1
ATOM 2247 C CA . TRP B 1 126 ? 8.477 14.523 1.804 1 95.44 126 TRP B CA 1
ATOM 2248 C C . TRP B 1 126 ? 8.508 14.266 0.301 1 95.44 126 TRP B C 1
ATOM 2250 O O . TRP B 1 126 ? 7.824 13.367 -0.192 1 95.44 126 TRP B O 1
ATOM 2260 N N . GLY B 1 127 ? 9.344 15.07 -0.431 1 94.81 127 GLY B N 1
ATOM 2261 C CA . GLY B 1 127 ? 9.414 15.008 -1.883 1 94.81 127 GLY B CA 1
ATOM 2262 C C . GLY B 1 127 ? 8.734 16.188 -2.562 1 94.81 127 GLY B C 1
ATOM 2263 O O . GLY B 1 127 ? 8.82 17.312 -2.09 1 94.81 127 GLY B O 1
ATOM 2264 N N . LYS B 1 128 ? 8.094 15.836 -3.717 1 91.44 128 LYS B N 1
ATOM 2265 C CA . LYS B 1 128 ? 7.406 16.859 -4.492 1 91.44 128 LYS B CA 1
ATOM 2266 C C . LYS B 1 128 ? 6.098 17.266 -3.82 1 91.44 128 LYS B C 1
ATOM 2268 O O . LYS B 1 128 ? 5.246 16.422 -3.537 1 91.44 128 LYS B O 1
ATOM 2273 N N . GLY B 1 129 ? 5.875 18.531 -3.535 1 83.56 129 GLY B N 1
ATOM 2274 C CA . GLY B 1 129 ? 4.719 19 -2.787 1 83.56 129 GLY B CA 1
ATOM 2275 C C . GLY B 1 129 ? 3.715 19.734 -3.646 1 83.56 129 GLY B C 1
ATOM 2276 O O . GLY B 1 129 ? 2.766 20.328 -3.127 1 83.56 129 GLY B O 1
ATOM 2277 N N . ALA B 1 130 ? 3.824 19.797 -4.848 1 77.19 130 ALA B N 1
ATOM 2278 C CA . ALA B 1 130 ? 2.906 20.547 -5.695 1 77.19 130 ALA B CA 1
ATOM 2279 C C . ALA B 1 130 ? 1.481 20.016 -5.57 1 77.19 130 ALA B C 1
ATOM 2281 O O . ALA B 1 130 ? 1.274 18.812 -5.418 1 77.19 130 ALA B O 1
ATOM 2282 N N . ARG B 1 131 ? 0.506 20.969 -5.457 1 74.81 131 ARG B N 1
ATOM 2283 C CA . ARG B 1 131 ? -0.911 20.625 -5.508 1 74.81 131 ARG B CA 1
ATOM 2284 C C . ARG B 1 131 ? -1.338 19.875 -4.254 1 74.81 131 ARG B C 1
ATOM 2286 O O . ARG B 1 131 ? -2.16 18.953 -4.324 1 74.81 131 ARG B O 1
ATOM 2293 N N . GLY B 1 132 ? -0.662 20.078 -3.123 1 75.94 132 GLY B N 1
ATOM 2294 C CA . GLY B 1 132 ? -1.096 19.547 -1.842 1 75.94 132 GLY B CA 1
ATOM 2295 C C . GLY B 1 132 ? -0.672 18.109 -1.619 1 75.94 132 GLY B C 1
ATOM 2296 O O . GLY B 1 132 ? -1.157 17.453 -0.698 1 75.94 132 GLY B O 1
ATOM 2297 N N . ARG B 1 133 ? 0.239 17.625 -2.391 1 79.38 133 ARG B N 1
ATOM 2298 C CA . ARG B 1 133 ? 0.64 16.219 -2.373 1 79.38 133 ARG B CA 1
ATOM 2299 C C . ARG B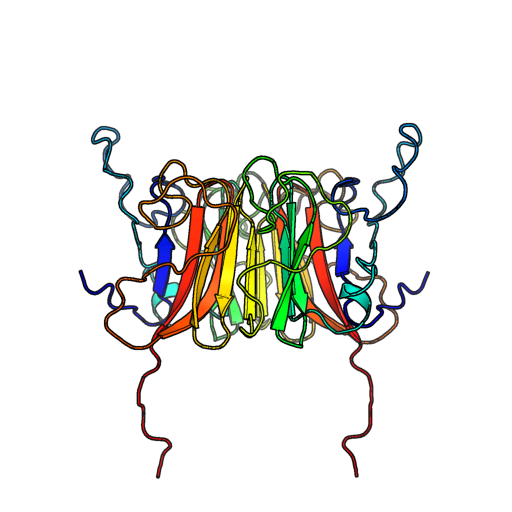 1 133 ? 1.195 15.828 -1.01 1 79.38 133 ARG B C 1
ATOM 2301 O O . ARG B 1 133 ? 1.072 14.672 -0.592 1 79.38 133 ARG B O 1
ATOM 2308 N N . LEU B 1 134 ? 1.727 16.766 -0.348 1 83.75 134 LEU B N 1
ATOM 2309 C CA . LEU B 1 134 ? 2.396 16.438 0.903 1 83.75 134 LEU B CA 1
ATOM 2310 C C . LEU B 1 134 ? 1.46 16.625 2.09 1 83.75 134 LEU B C 1
ATOM 2312 O O . LEU B 1 134 ? 1.816 16.297 3.227 1 83.75 134 LEU B O 1
ATOM 2316 N N . GLY B 1 135 ? 0.28 17.156 1.887 1 79.5 135 GLY B N 1
ATOM 2317 C CA . GLY B 1 135 ? -0.668 17.359 2.971 1 79.5 135 GLY B CA 1
ATOM 2318 C C . GLY B 1 135 ? -0.331 18.547 3.852 1 79.5 135 GLY B C 1
ATOM 2319 O O . GLY B 1 135 ? -0.77 18.625 5 1 79.5 135 GLY B O 1
ATOM 2320 N N . ARG B 1 136 ? 0.524 19.312 3.375 1 77.81 136 ARG B N 1
ATOM 2321 C CA . ARG B 1 136 ? 0.961 20.531 4.07 1 77.81 136 ARG B CA 1
ATOM 2322 C C . ARG B 1 136 ? 1.211 21.656 3.086 1 77.81 136 ARG B C 1
ATOM 2324 O O . ARG B 1 136 ? 1.198 21.453 1.87 1 77.81 136 ARG B O 1
ATOM 2331 N N . ARG B 1 137 ? 1.366 22.766 3.627 1 73.06 137 ARG B N 1
ATOM 2332 C CA . ARG B 1 137 ? 1.429 23.984 2.811 1 73.06 137 ARG B CA 1
ATOM 2333 C C . ARG B 1 137 ? 2.771 24.094 2.098 1 73.06 137 ARG B C 1
ATOM 2335 O O . ARG B 1 137 ? 2.861 24.672 1.015 1 73.06 137 ARG B O 1
ATOM 2342 N N . ASP B 1 138 ? 3.756 23.5 2.734 1 72.19 138 ASP B N 1
ATOM 2343 C CA . ASP B 1 138 ? 5.051 23.688 2.084 1 72.19 138 ASP B CA 1
ATOM 2344 C C . ASP B 1 138 ? 5.188 22.781 0.862 1 72.19 138 ASP B C 1
ATOM 2346 O O . ASP B 1 138 ? 4.645 21.672 0.839 1 72.19 138 ASP B O 1
ATOM 2350 N N . GLU B 1 139 ? 5.707 23.25 -0.242 1 72.06 139 GLU B N 1
ATOM 2351 C CA . GLU B 1 139 ? 5.793 22.578 -1.535 1 72.06 139 GLU B CA 1
ATOM 2352 C C . GLU B 1 139 ? 6.812 21.438 -1.498 1 72.06 139 GLU B C 1
ATOM 2354 O O . GLU B 1 139 ? 6.477 20.281 -1.784 1 72.06 139 GLU B O 1
ATOM 2359 N N . ASP B 1 140 ? 8.117 21.688 -1.767 1 77 140 ASP B N 1
ATOM 2360 C CA . ASP B 1 140 ? 9.156 20.672 -1.9 1 77 140 ASP B CA 1
ATOM 2361 C C . ASP B 1 140 ? 9.945 20.516 -0.603 1 77 140 ASP B C 1
ATOM 2363 O O . ASP B 1 140 ? 10.328 21.516 0.017 1 77 140 ASP B O 1
ATOM 2367 N N . ALA B 1 141 ? 9.969 19.281 -0.197 1 87.94 141 ALA B N 1
ATOM 2368 C CA . ALA B 1 141 ? 10.758 18.953 0.988 1 87.94 141 ALA B CA 1
ATOM 2369 C C . ALA B 1 141 ? 11.68 17.766 0.727 1 87.94 141 ALA B C 1
ATOM 2371 O O . ALA B 1 141 ? 11.227 16.703 0.31 1 87.94 141 ALA B O 1
ATOM 2372 N N . ALA B 1 142 ? 12.953 17.984 0.981 1 91.56 142 ALA B N 1
ATOM 2373 C CA . ALA B 1 142 ? 13.922 16.906 0.76 1 91.56 142 ALA B CA 1
ATOM 2374 C C . ALA B 1 142 ? 13.945 15.938 1.938 1 91.56 142 ALA B C 1
ATOM 2376 O O . ALA B 1 142 ? 14.469 14.828 1.824 1 91.56 142 ALA B O 1
ATOM 2377 N N . LEU B 1 143 ? 13.43 16.422 3.041 1 95.19 143 LEU B N 1
ATOM 2378 C CA . LEU B 1 143 ? 13.422 15.609 4.25 1 95.19 143 LEU B CA 1
ATOM 2379 C C . LEU B 1 143 ? 12.008 15.477 4.805 1 95.19 143 LEU B C 1
ATOM 2381 O O . LEU B 1 143 ? 11.172 16.359 4.605 1 95.19 143 LEU B O 1
ATOM 2385 N N . PRO B 1 144 ? 11.773 14.359 5.512 1 96.31 144 PRO B N 1
ATOM 2386 C CA . PRO B 1 144 ? 10.445 14.156 6.09 1 96.31 144 PRO B CA 1
ATOM 2387 C C . PRO B 1 144 ? 10.047 15.266 7.062 1 96.31 144 PRO B C 1
ATOM 2389 O O . PRO B 1 144 ? 10.883 15.734 7.84 1 96.31 144 PRO B O 1
ATOM 2392 N N . ARG B 1 145 ? 8.797 15.625 6.977 1 94.81 145 ARG B N 1
ATOM 2393 C CA . ARG B 1 145 ? 8.195 16.547 7.934 1 94.81 145 ARG B CA 1
ATOM 2394 C C . ARG B 1 145 ? 6.828 16.062 8.383 1 94.81 145 ARG B C 1
ATOM 2396 O O . ARG B 1 145 ? 6.113 15.406 7.621 1 94.81 145 ARG B O 1
ATOM 2403 N N . PRO B 1 146 ? 6.469 16.422 9.586 1 91.12 146 PRO B N 1
ATOM 2404 C CA . PRO B 1 146 ? 5.172 15.969 10.094 1 91.12 146 PRO B CA 1
ATOM 2405 C C . PRO B 1 146 ? 3.994 16.594 9.352 1 91.12 146 PRO B C 1
ATOM 2407 O O . PRO B 1 146 ? 4.059 17.766 8.961 1 91.12 146 PRO B O 1
ATOM 2410 N N . VAL B 1 147 ? 3.027 15.773 9.109 1 86.56 147 VAL B N 1
ATOM 2411 C CA . VAL B 1 147 ? 1.744 16.219 8.578 1 86.56 147 VAL B CA 1
ATOM 2412 C C . VAL B 1 147 ? 0.715 16.297 9.703 1 86.56 147 VAL B C 1
ATOM 2414 O O . VAL B 1 147 ? 0.485 15.312 10.414 1 86.56 147 VAL B O 1
ATOM 2417 N N . GLN B 1 148 ? 0.16 17.391 9.875 1 78.75 148 GLN B N 1
ATOM 2418 C CA . GLN B 1 148 ? -0.856 17.547 10.906 1 78.75 148 GLN B CA 1
ATOM 2419 C C . GLN B 1 148 ? -2.242 17.188 10.383 1 78.75 148 GLN B C 1
ATOM 2421 O O . GLN B 1 148 ? -2.773 17.875 9.508 1 78.75 148 GLN B O 1
ATOM 2426 N N . LEU B 1 149 ? -2.662 15.984 10.953 1 73.31 149 LEU B N 1
ATOM 2427 C CA . LEU B 1 149 ? -4.023 15.594 10.609 1 73.31 149 LEU B CA 1
ATOM 2428 C C . LEU B 1 149 ? -5.035 16.281 11.523 1 73.31 149 LEU B C 1
ATOM 2430 O O . LEU B 1 149 ? -4.758 16.516 12.703 1 73.31 149 LEU B O 1
ATOM 2434 N N . ASP B 1 150 ? -5.926 16.984 10.945 1 66.06 150 ASP B N 1
ATOM 2435 C CA . ASP B 1 150 ? -6.922 17.703 11.727 1 66.06 150 ASP B CA 1
ATOM 2436 C C . ASP B 1 150 ? -7.852 16.75 12.461 1 66.06 150 ASP B C 1
ATOM 2438 O O . ASP B 1 150 ? -9.031 16.625 12.117 1 66.06 150 ASP B O 1
ATOM 2442 N N . GLU B 1 151 ? -7.25 15.859 13.227 1 62.28 151 GLU B N 1
ATOM 2443 C CA . GLU B 1 151 ? -8.086 14.922 13.977 1 62.28 151 GLU B CA 1
ATOM 2444 C C . GLU B 1 151 ? -8.125 15.289 15.453 1 62.28 151 GLU B C 1
ATOM 2446 O O . GLU B 1 151 ? -7.09 15.594 16.047 1 62.28 151 GLU B O 1
ATOM 2451 N N . THR B 1 152 ? -9.258 15.414 15.945 1 58.81 152 THR B N 1
ATOM 2452 C CA . THR B 1 152 ? -9.461 15.828 17.328 1 58.81 152 THR B CA 1
ATOM 2453 C C . THR B 1 152 ? -9.344 14.633 18.266 1 58.81 152 THR B C 1
ATOM 2455 O O . THR B 1 152 ? -9.047 14.805 19.453 1 58.81 152 THR B O 1
ATOM 2458 N N . GLN B 1 153 ? -9.664 13.484 17.828 1 68.75 153 GLN B N 1
ATOM 2459 C CA . GLN B 1 153 ? -9.609 12.289 18.672 1 68.75 153 GLN B CA 1
ATOM 2460 C C . GLN B 1 153 ? -8.391 11.438 18.328 1 68.75 153 GLN B C 1
ATOM 2462 O O . GLN B 1 153 ? -7.902 11.461 17.203 1 68.75 153 GLN B O 1
ATOM 2467 N N . PRO B 1 154 ? -7.949 10.812 19.391 1 78.69 154 PRO B N 1
ATOM 2468 C CA . PRO B 1 154 ? -6.844 9.891 19.141 1 78.69 154 PRO B CA 1
ATOM 2469 C C . PRO B 1 154 ? -7.195 8.82 18.109 1 78.69 154 PRO B C 1
ATOM 2471 O O . PRO B 1 154 ? -8.328 8.344 18.062 1 78.69 154 PRO B O 1
ATOM 2474 N N . TYR B 1 155 ? -6.289 8.539 17.219 1 77.81 155 TYR B N 1
ATOM 2475 C CA . TYR B 1 155 ? -6.512 7.551 16.172 1 77.81 155 TYR B CA 1
ATOM 2476 C C . TYR B 1 155 ? -5.25 6.734 15.914 1 77.81 155 TYR B C 1
ATOM 2478 O O . TYR B 1 155 ? -4.156 7.129 16.328 1 77.81 155 TYR B O 1
ATOM 2486 N N . THR B 1 156 ? -5.465 5.641 15.328 1 83.94 156 THR B N 1
ATOM 2487 C CA . THR B 1 156 ? -4.383 4.863 14.742 1 83.94 156 THR B CA 1
ATOM 2488 C C . THR B 1 156 ? -4.547 4.758 13.227 1 83.94 156 THR B C 1
ATOM 2490 O O . THR B 1 156 ? -5.668 4.746 12.719 1 83.94 156 THR B O 1
ATOM 2493 N N . VAL B 1 157 ? -3.465 4.891 12.531 1 87.69 157 VAL B N 1
ATOM 2494 C CA . VAL B 1 157 ? -3.484 4.656 11.086 1 87.69 157 VAL B CA 1
ATOM 2495 C C . VAL B 1 157 ? -3.363 3.16 10.805 1 87.69 157 VAL B C 1
ATOM 2497 O O . VAL B 1 157 ? -2.416 2.512 11.258 1 87.69 157 VAL B O 1
ATOM 2500 N N . THR B 1 158 ? -4.293 2.641 10.086 1 89.06 158 THR B N 1
ATOM 2501 C CA . THR B 1 158 ? -4.293 1.202 9.836 1 89.06 158 THR B CA 1
ATOM 2502 C C . THR B 1 158 ? -3.744 0.89 8.445 1 89.06 158 THR B C 1
ATOM 2504 O O . THR B 1 158 ? -3.314 -0.235 8.18 1 89.06 158 THR B O 1
ATOM 2507 N N . SER B 1 159 ? -3.811 1.884 7.574 1 90.44 159 SER B N 1
ATOM 2508 C CA . SER B 1 159 ? -3.332 1.688 6.207 1 90.44 159 SER B CA 1
ATOM 2509 C C . SER B 1 159 ? -3.047 3.023 5.527 1 90.44 159 SER B C 1
ATOM 2511 O O . SER B 1 159 ? -3.707 4.023 5.809 1 90.44 159 SER B O 1
ATOM 2513 N N . VAL B 1 160 ? -2.104 3.023 4.617 1 91.88 160 VAL B N 1
ATOM 2514 C CA . VAL B 1 160 ? -1.78 4.188 3.795 1 91.88 160 VAL B CA 1
ATOM 2515 C C . VAL B 1 160 ? -1.507 3.748 2.359 1 91.88 160 VAL B C 1
ATOM 2517 O O . VAL B 1 160 ? -0.903 2.697 2.129 1 91.88 160 VAL B O 1
ATOM 2520 N N . SER B 1 161 ? -1.939 4.57 1.444 1 90.81 161 SER B N 1
ATOM 2521 C CA . SER B 1 161 ? -1.685 4.324 0.029 1 90.81 161 SER B CA 1
ATOM 2522 C C . SER B 1 161 ? -1.552 5.633 -0.744 1 90.81 161 SER B C 1
ATOM 2524 O O . SER B 1 161 ? -2.256 6.602 -0.457 1 90.81 161 SER B O 1
ATOM 2526 N N . CYS B 1 162 ? -0.667 5.559 -1.688 1 89.88 162 CYS B N 1
ATOM 2527 C CA . CYS B 1 162 ? -0.503 6.688 -2.592 1 89.88 162 CYS B CA 1
ATOM 2528 C C . CYS B 1 162 ? -0.582 6.238 -4.047 1 89.88 162 CYS B C 1
ATOM 2530 O O . CYS B 1 162 ? -0.11 5.156 -4.391 1 89.88 162 CYS B O 1
ATOM 2532 N N . CYS B 1 163 ? -1.1 7.102 -4.867 1 85.12 163 CYS B N 1
ATOM 2533 C CA . CYS B 1 163 ? -1.078 6.918 -6.316 1 85.12 163 CYS B CA 1
ATOM 2534 C C . CYS B 1 163 ? -1.072 8.258 -7.035 1 85.12 163 CYS B C 1
ATOM 2536 O O . CYS B 1 163 ? -1.951 9.094 -6.809 1 85.12 163 CYS B O 1
ATOM 2538 N N . HIS B 1 164 ? -0.041 8.398 -7.941 1 84.56 164 HIS B N 1
ATOM 2539 C CA . HIS B 1 164 ? 0.191 9.672 -8.602 1 84.56 164 HIS B CA 1
ATOM 2540 C C . HIS B 1 164 ? 0.322 10.805 -7.59 1 84.56 164 HIS B C 1
ATOM 2542 O O . HIS B 1 164 ? 1.281 10.844 -6.812 1 84.56 164 HIS B O 1
ATOM 2548 N N . GLY B 1 165 ? -0.729 11.609 -7.422 1 81.81 165 GLY B N 1
ATOM 2549 C CA . GLY B 1 165 ? -0.683 12.742 -6.508 1 81.81 165 GLY B CA 1
ATOM 2550 C C . GLY B 1 165 ? -1.63 12.594 -5.332 1 81.81 165 GLY B C 1
ATOM 2551 O O . GLY B 1 165 ? -1.783 13.523 -4.531 1 81.81 165 GLY B O 1
ATOM 2552 N N . ASN B 1 166 ? -2.156 11.398 -5.117 1 80.31 166 ASN B N 1
ATOM 2553 C CA . ASN B 1 166 ? -3.168 11.188 -4.09 1 80.31 166 ASN B CA 1
ATOM 2554 C C . ASN B 1 166 ? -2.635 10.32 -2.949 1 80.31 166 ASN B C 1
ATOM 2556 O O . ASN B 1 166 ? -1.802 9.438 -3.17 1 80.31 166 ASN B O 1
ATOM 2560 N N . THR B 1 167 ? -3.15 10.648 -1.765 1 85.12 167 THR B N 1
ATOM 2561 C CA . THR B 1 167 ? -2.857 9.852 -0.579 1 85.12 167 THR B CA 1
ATOM 2562 C C . THR B 1 167 ? -4.145 9.484 0.154 1 85.12 167 THR B C 1
ATOM 2564 O O . THR B 1 167 ? -5.027 10.32 0.331 1 85.12 167 THR B O 1
ATOM 2567 N N . LEU B 1 168 ? -4.227 8.195 0.509 1 82.75 168 LEU B N 1
ATOM 2568 C CA . LEU B 1 168 ? -5.328 7.688 1.318 1 82.75 168 LEU B CA 1
ATOM 2569 C C . LEU B 1 168 ? -4.82 7.113 2.635 1 82.75 168 LEU B C 1
ATOM 2571 O O . LEU B 1 168 ? -3.861 6.336 2.648 1 82.75 168 LEU B O 1
ATOM 2575 N N . LEU B 1 169 ? -5.496 7.594 3.703 1 84.56 169 LEU B N 1
ATOM 2576 C CA . LEU B 1 169 ? -5.223 7.055 5.031 1 84.56 169 LEU B CA 1
ATOM 2577 C C . LEU B 1 169 ? -6.473 6.402 5.617 1 84.56 169 LEU B C 1
ATOM 2579 O O . LEU B 1 169 ? -7.535 7.02 5.664 1 84.56 169 LEU B O 1
ATOM 2583 N N . ALA B 1 170 ? -6.359 5.16 5.941 1 84.56 170 ALA B N 1
ATOM 2584 C CA . ALA B 1 170 ? -7.383 4.535 6.773 1 84.56 170 ALA B CA 1
ATOM 2585 C C . ALA B 1 170 ? -7.059 4.703 8.258 1 84.56 170 ALA B C 1
ATOM 2587 O O . ALA B 1 170 ? -5.945 4.406 8.695 1 84.56 170 ALA B O 1
ATOM 2588 N N . ILE B 1 171 ? -8.039 5.207 8.961 1 81.5 171 ILE B N 1
ATOM 2589 C CA . ILE B 1 171 ? -7.805 5.477 10.375 1 81.5 171 ILE B CA 1
ATOM 2590 C C . ILE B 1 171 ? -8.891 4.816 11.211 1 81.5 171 ILE B C 1
ATOM 2592 O O . ILE B 1 171 ? -10 4.566 10.727 1 81.5 171 ILE B O 1
ATOM 2596 N N . ARG B 1 172 ? -8.508 4.449 12.438 1 76.62 172 ARG B N 1
ATOM 2597 C CA . ARG B 1 172 ? -9.414 3.906 13.438 1 76.62 172 ARG B CA 1
ATOM 2598 C C . ARG B 1 172 ? -9.336 4.699 14.742 1 76.62 172 ARG B C 1
ATOM 2600 O O . ARG B 1 172 ? -8.242 4.938 15.258 1 76.62 172 ARG B O 1
ATOM 2607 N N . PRO B 1 173 ? -10.516 5.137 15.188 1 73.81 173 PRO B N 1
ATOM 2608 C CA . PRO B 1 173 ? -10.477 5.812 16.484 1 73.81 173 PRO B CA 1
ATOM 2609 C C . PRO B 1 173 ? -9.984 4.906 17.609 1 73.81 173 PRO B C 1
ATOM 2611 O O . PRO B 1 173 ? -10.273 3.707 17.625 1 73.81 173 PRO B O 1
ATOM 2614 N N . VAL B 1 174 ? -9.039 5.371 18.391 1 74 174 VAL B N 1
ATOM 2615 C CA . VAL B 1 174 ? -8.57 4.641 19.547 1 74 174 VAL B CA 1
ATOM 2616 C C . VAL B 1 174 ? -9.562 4.805 20.703 1 74 174 VAL B C 1
ATOM 2618 O O . VAL B 1 174 ? -9.875 5.926 21.109 1 74 174 VAL B O 1
ATOM 2621 N N . THR B 1 175 ? -10.773 4.27 20.609 1 62.53 175 THR B N 1
ATOM 2622 C CA . THR B 1 175 ? -11.734 4.426 21.688 1 62.53 175 THR B CA 1
ATOM 2623 C C . THR B 1 175 ? -11.125 3.975 23.016 1 62.53 175 THR B C 1
ATOM 2625 O O . THR B 1 175 ? -10.281 3.078 23.047 1 62.53 175 THR B O 1
ATOM 2628 N N . ASP B 1 176 ? -11.039 4.816 24.031 1 49.88 176 ASP B N 1
ATOM 2629 C CA . ASP B 1 176 ? -10.75 4.512 25.438 1 49.88 176 ASP B CA 1
ATOM 2630 C C . ASP B 1 176 ? -11.523 3.281 25.891 1 49.88 176 ASP B C 1
ATOM 2632 O O . ASP B 1 176 ? -12.508 3.398 26.625 1 49.88 176 ASP B O 1
ATOM 2636 N N . GLU B 1 177 ? -12.164 2.436 25.156 1 46.94 177 GLU B N 1
ATOM 2637 C CA . GLU B 1 177 ? -12.961 1.496 25.953 1 46.94 177 GLU B CA 1
ATOM 2638 C C . GLU B 1 177 ? -12.109 0.827 27.031 1 46.94 177 GLU B C 1
ATOM 2640 O O . GLU B 1 177 ? -11 0.372 26.75 1 46.94 177 GLU B O 1
ATOM 2645 N N . PRO B 1 178 ? -12.477 0.918 28.328 1 41.75 178 PRO B N 1
ATOM 2646 C CA . PRO B 1 178 ? -11.828 0.331 29.5 1 41.75 178 PRO B CA 1
ATOM 2647 C C . PRO B 1 178 ? -11.383 -1.111 29.266 1 41.75 178 PRO B C 1
ATOM 2649 O O . PRO B 1 178 ? -12.078 -1.873 28.594 1 41.75 178 PRO B O 1
ATOM 2652 N N . VAL B 1 179 ? -10.109 -1.452 29.219 1 36.62 179 VAL B N 1
ATOM 2653 C CA . VAL B 1 179 ? -9.844 -2.859 29.5 1 36.62 179 VAL B CA 1
ATOM 2654 C C . VAL B 1 179 ? -10.828 -3.377 30.547 1 36.62 179 VAL B C 1
ATOM 2656 O O . VAL B 1 179 ? -11.039 -2.734 31.578 1 36.62 179 VAL B O 1
ATOM 2659 N N . PRO B 1 180 ? -11.727 -4.191 30 1 36.78 180 PRO B N 1
ATOM 2660 C CA . PRO B 1 180 ? -12.523 -4.539 31.172 1 36.78 180 PRO B CA 1
ATOM 2661 C C . PRO B 1 180 ? -11.695 -4.602 32.438 1 36.78 180 PRO B C 1
ATOM 2663 O O . PRO B 1 180 ? -10.539 -5.035 32.406 1 36.78 180 PRO B O 1
ATOM 2666 N N . PRO B 1 181 ? -12.234 -4.043 33.562 1 32.28 181 PRO B N 1
ATOM 2667 C CA . PRO B 1 181 ? -11.516 -4.246 34.812 1 32.28 181 PRO B CA 1
ATOM 2668 C C . PRO B 1 181 ? -11.078 -5.695 35 1 32.28 181 PRO B C 1
ATOM 2670 O O . PRO B 1 181 ? -11.75 -6.617 34.531 1 32.28 181 PRO B O 1
#

InterPro domains:
  IPR000408 Regulator of chromosome condensation, RCC1 [PF00415] (68-117)
  IPR000408 Regulator of chromosome condensation, RCC1 [PF00415] (120-168)
  IPR000408 Regulator of chromosome condensation, RCC1 [PS50012] (69-120)
  IPR000408 Regulator of chromosome condensation, RCC1 [PS50012] (121-173)
  IPR009091 Regulator of chromosome condensation 1/beta-lactamase-inhibitor protein II [G3DSA:2.130.10.30] (14-172)
  IPR009091 Regulator of chromosome condensation 1/beta-lactamase-inhibitor protein II [SSF50985] (50-168)
  IPR051997 Serine/threonine-protein kinase NEK [PTHR44535] (12-180)

Solvent-accessible surface area (backbone atoms only — not comparable to full-atom values): 17938 Å² total; per-residue (Å²): 123,70,56,72,61,42,44,13,15,25,39,24,35,15,22,63,78,58,66,57,70,42,57,66,78,77,74,77,88,74,72,81,64,69,56,45,61,45,56,55,54,48,59,50,76,70,46,35,75,38,40,41,44,19,42,21,39,23,75,48,30,37,39,39,21,32,71,84,10,50,46,30,18,27,18,48,9,89,44,13,35,37,16,35,94,59,70,50,68,30,52,54,70,33,71,30,43,81,47,75,94,47,48,34,51,39,48,25,22,18,46,47,24,31,37,38,30,33,69,83,43,48,39,27,24,26,2,44,11,70,68,25,39,41,49,44,89,66,41,74,28,40,42,53,38,79,37,79,70,75,55,83,62,64,51,39,67,49,26,57,23,28,37,60,59,36,33,40,30,26,34,33,59,59,70,83,69,71,69,76,129,126,70,58,72,60,43,43,12,14,25,38,22,35,14,25,63,77,59,64,60,67,44,55,67,78,77,74,75,89,74,72,80,64,69,60,45,59,44,57,52,55,48,56,51,74,70,45,34,74,36,40,40,42,18,42,22,39,23,75,48,32,36,39,37,20,33,70,83,10,51,47,29,17,27,17,48,10,88,44,13,35,36,16,38,96,58,72,50,68,30,52,53,70,33,71,31,43,81,48,75,94,46,47,34,51,39,48,26,21,19,46,46,23,30,37,38,31,33,68,82,43,47,38,28,24,24,2,42,11,70,67,26,39,40,51,43,88,66,42,74,29,41,42,53,39,80,37,79,69,72,54,84,62,63,52,38,66,49,26,56,24,29,36,59,59,36,33,39,30,26,32,34,59,57,70,83,68,73,69,76,128